Protein AF-A0A920BR22-F1 (afdb_monomer_lite)

Foldseek 3Di:
DADPPDDQVVVLVVQVVDFPDWDWRFDDDQAADPVLCVFPLSVPPVQADSPLTCVQVVVQVQLLLCQQQVHQKDKQAYPQWAPDDPVQVVVQVVCCVQAQKEAAAAPAQGPDALLQVLLVVLVHDDDHDGASNIMMGGSVPQLFGQRNAARSRLLSCLLRVLVVRYYYTHHIHGHDDLNLPDLLRLLNRQSVVLLRVLSVVVSVPDHVVPPDDLVSSVVSLVVVLVSLVSSLVSLVVCVVPDVSSVSSNSSSVSNNVSSVPDHSVNSVVSVVSSVVSSVVSSVVSVVHHHDNRSVVSCVVVVTDIDIGDRHHDDDDPPPPPPDPDDDDPDPDDDDDDDDD

Secondary structure (DSSP, 8-state):
---TT--HHHHHHHHHTSTT--EEEE---SSPPGGGTTSSGGG--SS--GGGTTHHHHHHHHHHHHHHTT-SEEEEE-TTEE---HHHHHHHHHHTTT-SEEE--EEES----HHHHHHHHTT--------TTEEEEETTT------SSTTHHHHHHHHHHHTT-EEE-S-EEEPP--TTS-SHHHHHHHHHHHHHHHHHHHHTTS-SSSPPPHHHHHHHHHHHHHHHHHHHHHHHHHHTT-HHHHHHHHHHHHHHHHHTT--HHHHHHHHHHHHHHHHHHHHHHHT----SSHHHHHHHTT--EEEEPPPPPPPPPP--S-----PPPPS---------

Radius of gyration: 24.55 Å; chains: 1; bounding box: 67×70×57 Å

pLDDT: mean 88.23, std 14.24, range [29.12, 98.69]

Sequence (340 aa):
MCSHDAVADLVADKVRSVAGVSAVVVELPVETDPRFTFLETSQRGKERPSTHGNLSSKRNLGLLLGQLAGWRTVIFLDDDICGLETNAVQSAAKALSHHAAVGMPAVDFPDNSVVCHANRRASRRQDVFVSGSALAVDLAEAETFFPEIYNEDWLFLAPLLDRKAVSAFGSVSQLGYAPFEDISRAGDQEFGEVVAEGLVGYLHSAELNPLPKIDYWKAFLESRSRFISHAMLGCEAKAGSDEEAGAAVSALKSAQEALARIEADVVEDYVAAWSRDLVAWRSYMRTHSPVNDLTDAMKYLGLRGEFIPARRHPRPPERSGKDHDRRPPNPAQTQRLCPE

Organism: NCBI:txid571911

Structure (mmCIF, N/CA/C/O backbone):
data_AF-A0A920BR22-F1
#
_entry.id   AF-A0A920BR22-F1
#
loop_
_atom_site.group_PDB
_atom_site.id
_atom_site.type_symbol
_atom_site.label_atom_id
_atom_site.label_alt_id
_atom_site.label_comp_id
_atom_site.label_asym_id
_atom_site.label_entity_id
_atom_site.label_seq_id
_atom_site.pdbx_PDB_ins_code
_atom_site.Cartn_x
_atom_site.Cartn_y
_atom_site.Cartn_z
_atom_site.occupancy
_atom_site.B_iso_or_equiv
_atom_site.auth_seq_id
_atom_site.auth_comp_id
_atom_site.auth_asym_id
_atom_site.auth_atom_id
_atom_site.pdbx_PDB_model_num
ATOM 1 N N . MET A 1 1 ? -3.907 11.459 5.651 1.00 57.25 1 MET A N 1
ATOM 2 C CA . MET A 1 1 ? -2.537 11.312 6.207 1.00 57.25 1 MET A CA 1
ATOM 3 C C . MET A 1 1 ? -1.620 12.202 5.388 1.00 57.25 1 MET A C 1
ATOM 5 O O . MET A 1 1 ? -2.047 12.560 4.307 1.00 57.25 1 MET A O 1
ATOM 9 N N . CYS A 1 2 ? -0.449 12.619 5.875 1.00 61.75 2 CYS A N 1
ATOM 10 C CA . CYS A 1 2 ? 0.384 13.562 5.118 1.00 61.75 2 CYS A CA 1
ATOM 11 C C . CYS A 1 2 ? 1.795 13.011 4.854 1.00 61.75 2 CYS A C 1
ATOM 13 O O . CYS A 1 2 ? 2.342 12.258 5.679 1.00 61.75 2 CYS A O 1
ATOM 15 N N . SER A 1 3 ? 2.329 13.365 3.686 1.00 63.78 3 SER A N 1
ATOM 16 C CA . SER A 1 3 ? 3.657 13.052 3.149 1.00 63.78 3 SER A CA 1
ATOM 17 C C . SER A 1 3 ? 4.800 13.600 4.017 1.00 63.78 3 SER A C 1
ATOM 19 O O . SER A 1 3 ? 4.578 14.251 5.037 1.00 63.78 3 SER A O 1
ATOM 21 N N . HIS A 1 4 ? 6.043 13.255 3.672 1.00 62.25 4 HIS A N 1
ATOM 22 C CA . HIS A 1 4 ? 7.229 13.503 4.504 1.00 62.25 4 HIS A CA 1
ATOM 23 C C . HIS A 1 4 ? 7.488 14.978 4.825 1.00 62.25 4 HIS A C 1
ATOM 25 O O . HIS A 1 4 ? 7.974 15.271 5.914 1.00 62.25 4 HIS A O 1
ATOM 31 N N . ASP A 1 5 ? 7.089 15.892 3.943 1.00 69.38 5 ASP A N 1
ATOM 32 C CA . ASP A 1 5 ? 7.296 17.333 4.130 1.00 69.38 5 ASP A CA 1
ATOM 33 C C . ASP A 1 5 ? 6.170 18.011 4.923 1.00 69.38 5 ASP A C 1
ATOM 35 O O . ASP A 1 5 ? 6.179 19.225 5.146 1.00 69.38 5 ASP A O 1
ATOM 39 N N . ALA A 1 6 ? 5.167 17.246 5.354 1.00 79.50 6 ALA A N 1
ATOM 40 C CA . ALA A 1 6 ? 4.049 17.796 6.089 1.00 79.50 6 ALA A CA 1
ATOM 41 C C . ALA A 1 6 ? 4.434 18.126 7.533 1.00 79.50 6 ALA A C 1
ATOM 43 O O . ALA A 1 6 ? 4.797 17.261 8.329 1.00 79.50 6 ALA A O 1
ATOM 44 N N . VAL A 1 7 ? 4.268 19.398 7.888 1.00 84.62 7 VAL A N 1
ATOM 45 C CA . VAL A 1 7 ? 4.470 19.900 9.248 1.00 84.62 7 VAL A CA 1
ATOM 46 C C . VAL A 1 7 ? 3.129 19.934 9.976 1.00 84.62 7 VAL A C 1
ATOM 48 O O . VAL A 1 7 ? 2.154 20.478 9.450 1.00 84.62 7 VAL A O 1
ATOM 51 N N . ALA A 1 8 ? 3.078 19.386 11.194 1.00 87.06 8 ALA A N 1
ATOM 52 C CA . ALA A 1 8 ? 1.852 19.277 11.988 1.00 87.06 8 ALA A CA 1
ATOM 53 C C . ALA A 1 8 ? 1.120 20.623 12.140 1.00 87.06 8 ALA A C 1
ATOM 55 O O . ALA A 1 8 ? -0.088 20.691 11.910 1.00 87.06 8 ALA A O 1
ATOM 56 N N . ASP A 1 9 ? 1.851 21.705 12.415 1.00 87.75 9 ASP A N 1
ATOM 57 C CA . ASP A 1 9 ? 1.284 23.053 12.548 1.00 87.75 9 ASP A CA 1
ATOM 58 C C . ASP A 1 9 ? 0.599 23.543 11.261 1.00 87.75 9 ASP A C 1
ATOM 60 O O . ASP A 1 9 ? -0.505 24.089 11.308 1.00 87.75 9 ASP A O 1
ATOM 64 N N . LEU A 1 10 ? 1.202 23.288 10.093 1.00 89.75 10 LEU A N 1
ATOM 65 C CA . LEU A 1 10 ? 0.628 23.676 8.798 1.00 89.75 10 LEU A CA 1
ATOM 66 C C . LEU A 1 10 ? -0.640 22.875 8.483 1.00 89.75 10 LEU A C 1
ATOM 68 O O . LEU A 1 10 ? -1.622 23.426 7.977 1.00 89.75 10 LEU A O 1
ATOM 72 N N . VAL A 1 11 ? -0.644 21.581 8.815 1.00 89.75 11 VAL A N 1
ATOM 73 C CA . VAL A 1 11 ? -1.836 20.730 8.699 1.00 89.75 11 VAL A CA 1
ATOM 74 C C . VAL A 1 11 ? -2.935 21.241 9.629 1.00 89.75 11 VAL A C 1
ATOM 76 O O . VAL A 1 11 ? -4.089 21.367 9.213 1.00 89.75 11 VAL A O 1
ATOM 79 N N . ALA A 1 12 ? -2.586 21.596 10.866 1.00 90.81 12 ALA A N 1
ATOM 80 C CA . ALA A 1 12 ? -3.528 22.122 11.839 1.00 90.81 12 ALA A CA 1
ATOM 81 C C . ALA A 1 12 ? -4.167 23.437 11.367 1.00 90.81 12 ALA A C 1
ATOM 83 O O . ALA A 1 12 ? -5.393 23.586 11.401 1.00 90.81 12 ALA A O 1
ATOM 84 N N . ASP A 1 13 ? -3.370 24.366 10.841 1.00 91.06 13 ASP A N 1
ATOM 85 C CA . ASP A 1 13 ? -3.865 25.620 10.272 1.00 91.06 13 ASP A CA 1
ATOM 86 C C . ASP A 1 13 ? -4.777 25.395 9.067 1.00 91.06 13 ASP A C 1
ATOM 88 O O . ASP A 1 13 ? -5.834 26.031 8.951 1.00 91.06 13 ASP A O 1
ATOM 92 N N . LYS A 1 14 ? -4.435 24.428 8.209 1.00 90.44 14 LYS A N 1
ATOM 93 C CA . LYS A 1 14 ? -5.296 24.045 7.092 1.00 90.44 14 LYS A CA 1
ATOM 94 C C . LYS A 1 14 ? -6.640 23.516 7.583 1.00 90.44 14 LYS A C 1
ATOM 96 O O . LYS A 1 14 ? -7.666 23.989 7.095 1.00 90.44 14 LYS A O 1
ATOM 101 N N . VAL A 1 15 ? -6.668 22.618 8.569 1.00 90.94 15 VAL A N 1
ATOM 102 C CA . VAL A 1 15 ? -7.922 22.111 9.158 1.00 90.94 15 VAL A CA 1
ATOM 103 C C . VAL A 1 15 ? -8.749 23.255 9.745 1.00 90.94 15 VAL A C 1
ATOM 105 O O . VAL A 1 15 ? -9.940 23.356 9.460 1.00 90.94 15 VAL A O 1
ATOM 108 N N . ARG A 1 16 ? -8.131 24.171 10.504 1.00 90.69 16 ARG A N 1
ATOM 109 C CA . ARG A 1 16 ? -8.826 25.329 11.102 1.00 90.69 16 ARG A CA 1
ATOM 110 C C . ARG A 1 16 ? -9.474 26.247 10.060 1.00 90.69 16 ARG A C 1
ATOM 112 O O . ARG A 1 16 ? -10.424 26.961 10.396 1.00 90.69 16 ARG A O 1
ATOM 119 N N . SER A 1 17 ? -8.970 26.247 8.824 1.00 90.88 17 SER A N 1
ATOM 120 C CA . SER A 1 17 ? -9.537 27.013 7.707 1.00 90.88 17 SER A CA 1
ATOM 121 C C . SER A 1 17 ? -10.805 26.388 7.107 1.00 90.88 17 SER A C 1
ATOM 123 O O . SER A 1 17 ? -11.546 27.079 6.407 1.00 90.88 17 SER A O 1
ATOM 125 N N . VAL A 1 18 ? -11.100 25.118 7.409 1.00 89.31 18 VAL A N 1
ATOM 126 C CA . VAL A 1 18 ? -12.247 24.382 6.863 1.00 89.31 18 VAL A CA 1
ATOM 127 C C . VAL A 1 18 ? -13.359 24.282 7.910 1.00 89.31 18 VAL A C 1
ATOM 129 O O . VAL A 1 18 ? -13.226 23.641 8.951 1.00 89.31 18 VAL A O 1
ATOM 132 N N . ALA A 1 19 ? -14.491 24.936 7.645 1.00 89.56 19 ALA A N 1
ATOM 133 C CA . ALA A 1 19 ? -15.652 24.877 8.532 1.00 89.56 19 ALA A CA 1
ATOM 134 C C . ALA A 1 19 ? -16.262 23.464 8.567 1.00 89.56 19 ALA A C 1
ATOM 136 O O . ALA A 1 19 ? -16.303 22.775 7.552 1.00 89.56 19 ALA A O 1
ATOM 137 N N . GLY A 1 20 ? -16.766 23.050 9.732 1.00 88.62 20 GLY A N 1
ATOM 138 C CA . GLY A 1 20 ? -17.424 21.750 9.899 1.00 88.62 20 GLY A CA 1
ATOM 139 C C . GLY A 1 20 ? -16.492 20.538 10.019 1.00 88.62 20 GLY A C 1
ATOM 140 O O . GLY A 1 20 ? -16.991 19.442 10.250 1.00 88.62 20 GLY A O 1
ATOM 141 N N . VAL A 1 21 ? -15.169 20.714 9.927 1.00 88.69 21 VAL A N 1
ATOM 142 C CA . VAL A 1 21 ? -14.191 19.624 10.079 1.00 88.69 21 VAL A CA 1
ATOM 143 C C . VAL A 1 21 ? -13.567 19.662 11.467 1.00 88.69 21 VAL A C 1
ATOM 145 O O . VAL A 1 21 ? -12.984 20.668 11.864 1.00 88.69 21 VAL A O 1
ATOM 148 N N . SER A 1 22 ? -13.670 18.554 12.198 1.00 89.94 22 SER A N 1
ATOM 149 C CA . SER A 1 22 ? -12.814 18.271 13.351 1.00 89.94 22 SER A CA 1
ATOM 150 C C . SER A 1 22 ? -11.680 17.351 12.925 1.00 89.94 22 SER A C 1
ATOM 152 O O . SER A 1 22 ? -11.914 16.430 12.143 1.00 89.94 22 SER A O 1
ATOM 154 N N . ALA A 1 23 ? -10.487 17.547 13.471 1.00 90.56 23 ALA A N 1
ATOM 155 C CA . ALA A 1 23 ? -9.364 16.664 13.197 1.00 90.56 23 ALA A CA 1
ATOM 156 C C . ALA A 1 23 ? -8.534 16.402 14.445 1.00 90.56 23 ALA A C 1
ATOM 158 O O . ALA A 1 23 ? -8.570 17.151 15.418 1.00 90.56 23 ALA A O 1
ATOM 159 N N . VAL A 1 24 ? -7.741 15.346 14.357 1.00 90.38 24 VAL A N 1
ATOM 160 C CA . VAL A 1 24 ? -6.577 15.144 15.202 1.00 90.38 24 VAL A CA 1
ATOM 161 C C . VAL A 1 24 ? -5.353 15.204 14.308 1.00 90.38 24 VAL A C 1
ATOM 163 O O . VAL A 1 24 ? -5.321 14.561 13.259 1.00 90.38 24 VAL A O 1
ATOM 166 N N . VAL A 1 25 ? -4.350 15.956 14.742 1.00 91.44 25 VAL A N 1
ATOM 167 C CA . VAL A 1 25 ? -3.039 16.005 14.097 1.00 91.44 25 VAL A CA 1
ATOM 168 C C . VAL A 1 25 ? -2.038 15.356 15.042 1.00 91.44 25 VAL A C 1
ATOM 170 O O . VAL A 1 25 ? -1.891 15.801 16.177 1.00 91.44 25 VAL A O 1
ATOM 173 N N . VAL A 1 26 ? -1.393 14.279 14.591 1.00 88.69 26 VAL A N 1
ATOM 174 C CA . VAL A 1 26 ? -0.428 13.497 15.378 1.00 88.69 26 VAL A CA 1
ATOM 175 C C . VAL A 1 26 ? 0.930 13.554 14.703 1.00 88.69 26 VAL A C 1
ATOM 177 O O . VAL A 1 26 ? 1.029 13.316 13.500 1.00 88.69 26 VAL A O 1
ATOM 180 N N . GLU A 1 27 ? 1.970 13.802 15.490 1.00 86.56 27 GLU A N 1
ATOM 181 C CA . GLU A 1 27 ? 3.349 13.617 15.049 1.00 86.56 27 GLU A CA 1
ATOM 182 C C . GLU A 1 27 ? 3.778 12.169 15.283 1.00 86.56 27 GLU A C 1
ATOM 184 O O . GLU A 1 27 ? 3.607 11.625 16.378 1.00 86.56 27 GLU A O 1
ATOM 189 N N . LEU A 1 28 ? 4.342 11.541 14.253 1.00 83.50 28 LEU A N 1
ATOM 190 C CA . LEU A 1 28 ? 4.830 10.166 14.314 1.00 83.50 28 LEU A CA 1
ATOM 191 C C . LEU A 1 28 ? 6.320 10.104 13.985 1.00 83.50 28 LEU A C 1
ATOM 193 O O . LEU A 1 28 ? 6.792 10.905 13.173 1.00 83.50 28 LEU A O 1
ATOM 197 N N . PRO A 1 29 ? 7.059 9.151 14.584 1.00 77.75 29 PRO A N 1
ATOM 198 C CA . PRO A 1 29 ? 8.454 8.925 14.233 1.00 77.75 29 PRO A CA 1
ATOM 199 C C . PRO A 1 29 ? 8.582 8.541 12.756 1.00 77.75 29 PRO A C 1
ATOM 201 O O . PRO A 1 29 ? 7.676 7.937 12.183 1.00 77.75 29 PRO A O 1
ATOM 204 N N . VAL A 1 30 ? 9.710 8.900 12.139 1.00 73.44 30 VAL A N 1
ATOM 205 C CA . VAL A 1 30 ? 10.032 8.529 10.747 1.00 73.44 30 VAL A CA 1
ATOM 206 C C . VAL A 1 30 ? 10.282 7.023 10.620 1.00 73.44 30 VAL A C 1
ATOM 208 O O . VAL A 1 30 ? 9.981 6.433 9.589 1.00 73.44 30 VAL A O 1
ATOM 211 N N . GLU A 1 31 ? 10.806 6.408 11.679 1.00 77.12 31 GLU A N 1
ATOM 212 C CA . GLU A 1 31 ? 11.035 4.967 11.771 1.00 77.12 31 GLU A CA 1
ATOM 213 C C . GLU A 1 31 ? 9.756 4.198 12.132 1.00 77.12 31 GLU A C 1
ATOM 215 O O . GLU A 1 31 ? 8.721 4.788 12.460 1.00 77.12 31 GLU A O 1
ATOM 220 N N . THR A 1 32 ? 9.856 2.866 12.107 1.00 75.19 32 THR A N 1
ATOM 221 C CA . THR A 1 32 ? 8.821 1.947 12.588 1.00 75.19 32 THR A CA 1
ATOM 222 C C . THR A 1 32 ? 8.308 2.373 13.947 1.00 75.19 32 THR A C 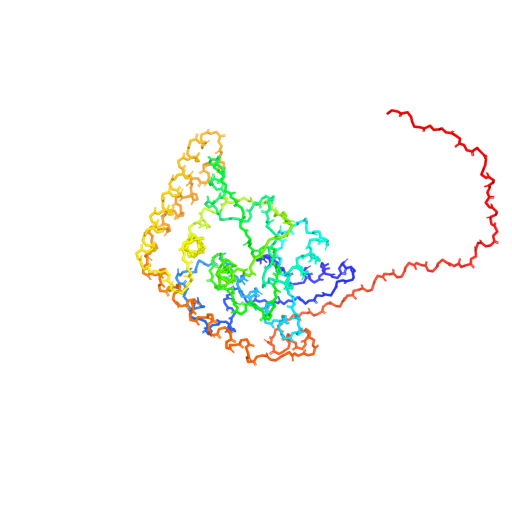1
ATOM 224 O O . THR A 1 32 ? 9.076 2.552 14.898 1.00 75.19 32 THR A O 1
ATOM 227 N N . ASP A 1 33 ? 6.990 2.489 14.061 1.00 82.69 33 ASP A N 1
ATOM 228 C CA . ASP A 1 33 ? 6.397 2.800 15.342 1.00 82.69 33 ASP A CA 1
ATOM 229 C C . ASP A 1 33 ? 6.661 1.644 16.328 1.00 82.69 33 ASP A C 1
ATOM 231 O O . ASP A 1 33 ? 6.296 0.497 16.037 1.00 82.69 33 ASP A O 1
ATOM 235 N N . PRO A 1 34 ? 7.247 1.909 17.515 1.00 84.88 34 PRO A N 1
ATOM 236 C CA . PRO A 1 34 ? 7.546 0.878 18.506 1.00 84.88 34 PRO A CA 1
ATOM 237 C C .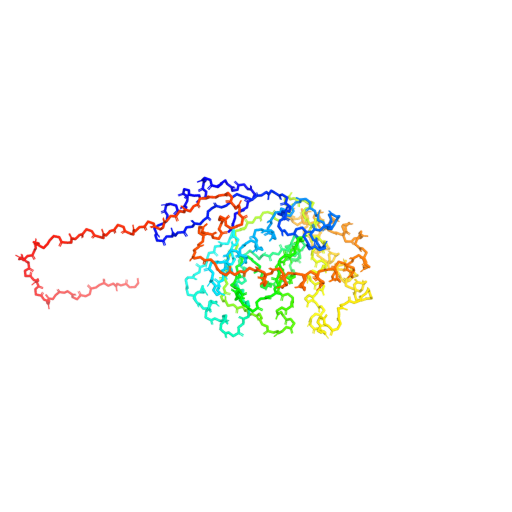 PRO A 1 34 ? 6.352 -0.019 18.845 1.00 84.88 34 PRO A C 1
ATOM 239 O O . PRO A 1 34 ? 6.534 -1.187 19.195 1.00 84.88 34 PRO A O 1
ATOM 242 N N . ARG A 1 35 ? 5.126 0.497 18.697 1.00 89.75 35 ARG A N 1
ATOM 243 C CA . ARG A 1 35 ? 3.880 -0.234 18.951 1.00 89.75 35 ARG A CA 1
ATOM 244 C C . ARG A 1 35 ? 3.661 -1.411 18.010 1.00 89.75 35 ARG A C 1
ATOM 246 O O . ARG A 1 35 ? 2.938 -2.325 18.386 1.00 89.75 35 ARG A O 1
ATOM 253 N N . PHE A 1 36 ? 4.285 -1.418 16.835 1.00 91.62 36 PHE A N 1
ATOM 254 C CA . PHE A 1 36 ? 4.127 -2.469 15.827 1.00 91.62 36 PHE A CA 1
ATOM 255 C C . PHE A 1 36 ? 5.353 -3.380 15.706 1.00 91.62 36 PHE A C 1
ATOM 257 O O . PHE A 1 36 ? 5.368 -4.280 14.870 1.00 91.62 36 PHE A O 1
ATOM 264 N N . THR A 1 37 ? 6.357 -3.216 16.573 1.00 90.62 37 THR A N 1
ATOM 265 C CA . THR A 1 37 ? 7.588 -4.032 16.570 1.00 90.62 37 THR A CA 1
ATOM 266 C C . THR A 1 37 ? 7.374 -5.491 16.975 1.00 90.62 37 THR A C 1
ATOM 268 O O . THR A 1 37 ? 8.273 -6.307 16.800 1.00 90.62 37 THR A O 1
ATOM 271 N N . PHE A 1 38 ? 6.193 -5.847 17.490 1.00 93.62 38 PHE A N 1
ATOM 272 C CA . PHE A 1 38 ? 5.837 -7.235 17.799 1.00 93.62 38 PHE A CA 1
ATOM 273 C C . PHE A 1 38 ? 5.565 -8.091 16.552 1.00 93.62 38 PHE A C 1
ATOM 275 O O . PHE A 1 38 ? 5.495 -9.311 16.674 1.00 93.62 38 PHE A O 1
ATOM 282 N N . LEU A 1 39 ? 5.389 -7.470 15.382 1.00 94.62 39 LEU A N 1
ATOM 283 C CA . LEU A 1 39 ? 5.212 -8.166 14.110 1.00 94.62 39 LEU A CA 1
ATOM 284 C C . LEU A 1 39 ? 6.589 -8.611 13.588 1.00 94.62 39 LEU A C 1
ATOM 286 O O . LEU A 1 39 ? 7.545 -7.836 13.591 1.00 94.62 39 LEU A O 1
ATOM 290 N N . GLU A 1 40 ? 6.715 -9.846 13.120 1.00 94.62 40 GLU A N 1
ATOM 291 C CA . GLU A 1 40 ? 7.964 -10.384 12.577 1.00 94.62 40 GLU A CA 1
ATOM 292 C C . GLU A 1 40 ? 8.406 -9.623 11.320 1.00 94.62 40 GLU A C 1
ATOM 294 O O . GLU A 1 40 ? 9.581 -9.285 11.166 1.00 94.62 40 GLU A O 1
ATOM 299 N N . THR A 1 41 ? 7.461 -9.292 10.436 1.00 92.56 41 THR A N 1
ATOM 300 C CA . THR A 1 41 ? 7.709 -8.434 9.268 1.00 92.56 41 THR A CA 1
ATOM 301 C C . THR A 1 41 ? 8.118 -7.020 9.673 1.00 92.56 41 THR A C 1
ATOM 303 O O . THR A 1 41 ? 8.828 -6.367 8.904 1.00 92.56 41 THR A O 1
ATOM 306 N N . SER A 1 42 ? 7.773 -6.579 10.898 1.00 87.06 42 SER A N 1
ATOM 307 C CA . SER A 1 42 ? 8.222 -5.302 11.466 1.00 87.06 42 SER A CA 1
ATOM 308 C C . SER A 1 42 ? 9.733 -5.249 11.769 1.00 87.06 42 SER A C 1
ATOM 310 O O . SER A 1 42 ? 10.304 -4.181 11.968 1.00 87.06 42 SER A O 1
ATOM 312 N N . GLN A 1 43 ? 10.397 -6.406 11.824 1.00 84.38 43 GLN A N 1
ATOM 313 C CA . GLN A 1 43 ? 11.805 -6.534 12.224 1.00 84.38 43 GLN A CA 1
ATOM 314 C C . GLN A 1 43 ? 12.736 -6.866 11.046 1.00 84.38 43 GLN A C 1
ATOM 316 O O . GLN A 1 43 ? 13.959 -6.918 11.195 1.00 84.38 43 GLN A O 1
ATOM 321 N N . ARG A 1 44 ? 12.170 -7.083 9.856 1.00 83.12 44 ARG A N 1
ATOM 322 C CA . ARG A 1 44 ? 12.887 -7.445 8.629 1.00 83.12 44 ARG A CA 1
ATOM 323 C C . ARG A 1 44 ? 13.391 -6.192 7.911 1.00 83.12 44 ARG A C 1
ATOM 325 O O . ARG A 1 44 ? 12.718 -5.632 7.056 1.00 83.12 44 ARG A O 1
ATOM 332 N N . GLY A 1 45 ? 14.556 -5.701 8.339 1.00 64.12 45 GLY A N 1
ATOM 333 C CA . GLY A 1 45 ? 15.129 -4.431 7.874 1.00 64.12 45 GLY A CA 1
ATOM 334 C C . GLY A 1 45 ? 15.833 -4.462 6.511 1.00 64.12 45 GLY A C 1
ATOM 335 O O . GLY A 1 45 ? 16.077 -3.399 5.956 1.00 64.12 45 GLY A O 1
ATOM 336 N N . LYS A 1 46 ? 16.183 -5.636 5.960 1.00 60.38 46 LYS A N 1
ATOM 337 C CA . LYS A 1 46 ? 16.876 -5.730 4.654 1.00 60.38 46 LYS A CA 1
ATOM 338 C C . LYS A 1 46 ? 15.911 -5.622 3.478 1.00 60.38 46 LYS A C 1
ATOM 340 O O . LYS A 1 46 ? 16.288 -5.183 2.400 1.00 60.38 46 LYS A O 1
ATOM 345 N N . GLU A 1 47 ? 14.677 -6.025 3.719 1.00 66.31 47 GLU A N 1
ATOM 346 C CA . GLU A 1 47 ? 13.546 -6.019 2.803 1.00 66.31 47 GLU A CA 1
ATOM 347 C C . GLU A 1 47 ? 12.831 -4.656 2.781 1.00 66.31 47 GLU A C 1
ATOM 349 O O . GLU A 1 47 ? 11.846 -4.475 2.069 1.00 66.31 47 GLU A O 1
ATOM 354 N N . ARG A 1 48 ? 13.343 -3.693 3.562 1.00 65.31 48 ARG A N 1
ATOM 355 C CA . ARG A 1 48 ? 12.851 -2.321 3.666 1.00 65.31 48 ARG A CA 1
ATOM 356 C C . ARG A 1 48 ? 13.867 -1.349 3.105 1.00 65.31 48 ARG A C 1
ATOM 358 O O . ARG A 1 48 ? 14.859 -1.034 3.767 1.00 65.31 48 ARG A O 1
ATOM 365 N N . PRO A 1 49 ? 13.604 -0.790 1.931 1.00 62.00 49 PRO A N 1
ATOM 366 C CA . PRO A 1 49 ? 14.307 0.405 1.533 1.00 62.00 49 PRO A CA 1
ATOM 367 C C . PRO A 1 49 ? 13.935 1.542 2.485 1.00 62.00 49 PRO A C 1
ATOM 369 O O . PRO A 1 49 ? 12.762 1.747 2.808 1.00 62.00 49 PRO A O 1
ATOM 372 N N . SER A 1 50 ? 14.933 2.317 2.905 1.00 56.56 50 SER A N 1
ATOM 373 C CA . SER A 1 50 ? 14.766 3.480 3.787 1.00 56.56 50 SER A CA 1
ATOM 374 C C . SER A 1 50 ? 13.843 4.565 3.216 1.00 56.56 50 SER A C 1
ATOM 376 O O . SER A 1 50 ? 13.409 5.450 3.945 1.00 56.56 50 SER A O 1
ATOM 378 N N . THR A 1 51 ? 13.550 4.508 1.917 1.00 57.16 51 THR A N 1
ATOM 379 C CA . THR A 1 51 ? 12.773 5.484 1.142 1.00 57.16 51 THR A CA 1
ATOM 380 C C . THR A 1 51 ? 11.255 5.334 1.281 1.00 57.16 51 THR A C 1
ATOM 382 O O . THR A 1 51 ? 10.526 6.250 0.919 1.00 57.16 51 THR A O 1
ATOM 385 N N . HIS A 1 52 ? 10.760 4.222 1.836 1.00 66.69 52 HIS A N 1
ATOM 386 C CA . HIS A 1 52 ? 9.317 3.937 1.932 1.00 66.69 52 HIS A CA 1
ATOM 387 C C . HIS A 1 52 ? 8.615 4.608 3.123 1.00 66.69 52 HIS A C 1
ATOM 389 O O . HIS A 1 52 ? 7.384 4.608 3.215 1.00 66.69 52 HIS A O 1
ATOM 395 N N . GLY A 1 53 ? 9.390 5.219 4.021 1.00 75.31 53 GLY A N 1
ATOM 396 C CA . GLY A 1 53 ? 8.874 5.995 5.140 1.00 75.31 53 GLY A CA 1
ATOM 397 C C . GLY A 1 53 ? 7.994 5.198 6.108 1.00 75.31 53 GLY A C 1
ATOM 398 O O . GLY A 1 53 ? 8.107 3.985 6.249 1.00 75.31 53 GLY A O 1
ATOM 399 N N . ASN A 1 54 ? 7.097 5.904 6.796 1.00 83.81 54 ASN A N 1
ATOM 400 C CA . ASN A 1 54 ? 6.246 5.374 7.867 1.00 83.81 54 ASN A CA 1
ATOM 401 C C . ASN A 1 54 ? 4.770 5.199 7.455 1.00 83.81 54 ASN A C 1
ATOM 403 O O . ASN A 1 54 ? 3.875 5.299 8.301 1.00 83.81 54 ASN A O 1
ATOM 407 N N . LEU A 1 55 ? 4.488 4.980 6.162 1.00 88.44 55 LEU A N 1
ATOM 408 C CA . LEU A 1 55 ? 3.115 4.916 5.639 1.00 88.44 55 LEU A CA 1
ATOM 409 C C . LEU A 1 55 ? 2.302 3.779 6.278 1.00 88.44 55 LEU A C 1
ATOM 411 O O . LEU A 1 55 ? 1.225 4.027 6.824 1.00 88.44 55 LEU A O 1
ATOM 415 N N . SER A 1 56 ? 2.865 2.570 6.316 1.00 91.06 56 SER A N 1
ATOM 416 C CA . SER A 1 56 ? 2.292 1.408 7.010 1.00 91.06 56 SER A CA 1
ATOM 417 C C . SER A 1 56 ? 1.946 1.722 8.474 1.00 91.06 56 SER A C 1
ATOM 419 O O . SER A 1 56 ? 0.801 1.545 8.901 1.00 91.06 56 SER A O 1
ATOM 421 N N . SER A 1 57 ? 2.901 2.277 9.229 1.00 91.19 57 SER A N 1
ATOM 422 C CA . SER A 1 57 ? 2.708 2.673 10.629 1.00 91.19 57 SER A CA 1
ATOM 423 C C . SER A 1 57 ? 1.569 3.697 10.788 1.00 91.19 57 SER A C 1
ATOM 425 O O . SER A 1 57 ? 0.733 3.562 11.685 1.00 91.19 57 SER A O 1
ATOM 427 N N . LYS A 1 58 ? 1.460 4.683 9.885 1.00 91.69 58 LYS A N 1
ATOM 428 C CA . LYS A 1 58 ? 0.347 5.650 9.863 1.00 91.69 58 LYS A CA 1
ATOM 429 C C . LYS A 1 58 ? -1.008 4.973 9.605 1.00 91.69 58 LYS A C 1
ATOM 431 O O . LYS A 1 58 ? -1.973 5.280 10.309 1.00 91.69 58 LYS A O 1
ATOM 436 N N . ARG A 1 59 ? -1.099 4.050 8.638 1.00 94.12 59 ARG A N 1
ATOM 437 C CA . ARG A 1 59 ? -2.355 3.346 8.310 1.00 94.12 59 ARG A CA 1
ATOM 438 C C . ARG A 1 59 ? -2.790 2.411 9.446 1.00 94.12 59 ARG A C 1
ATOM 440 O O . ARG A 1 59 ? -3.940 2.470 9.882 1.00 94.12 59 ARG A O 1
ATOM 447 N N . ASN A 1 60 ? -1.861 1.639 10.015 1.00 95.62 60 ASN A N 1
ATOM 448 C CA . ASN A 1 60 ? -2.122 0.784 11.182 1.00 95.62 60 ASN A CA 1
ATOM 449 C C . ASN A 1 60 ? -2.557 1.590 12.410 1.00 95.62 60 ASN A C 1
ATOM 451 O O . ASN A 1 60 ? -3.455 1.172 13.144 1.00 95.62 60 ASN A O 1
ATOM 455 N N . LEU A 1 61 ? -1.978 2.777 12.615 1.00 94.19 61 LEU A N 1
ATOM 456 C CA . LEU A 1 61 ? -2.446 3.688 13.650 1.00 94.19 61 LEU A CA 1
ATOM 457 C C . LEU A 1 61 ? -3.881 4.161 13.396 1.00 94.19 61 LEU A C 1
ATOM 459 O O . LEU A 1 61 ? -4.662 4.249 14.340 1.00 94.19 61 LEU A O 1
ATOM 463 N N . GLY A 1 62 ? -4.237 4.442 12.143 1.00 94.25 62 GLY A N 1
ATOM 464 C CA . GLY A 1 62 ? -5.609 4.772 11.759 1.00 94.25 62 GLY A CA 1
ATOM 465 C C . GLY A 1 62 ? -6.602 3.658 12.104 1.00 94.25 62 GLY A C 1
ATOM 466 O O . GLY A 1 62 ? -7.658 3.948 12.666 1.00 94.25 62 GLY A O 1
ATOM 467 N N . LEU A 1 63 ? -6.241 2.391 11.854 1.00 96.12 63 LEU A N 1
ATOM 468 C CA . LEU A 1 63 ? -7.053 1.233 12.258 1.00 96.12 63 LEU A CA 1
ATOM 469 C C . LEU A 1 63 ? -7.251 1.193 13.781 1.00 96.12 63 LEU A C 1
ATOM 471 O O . LEU A 1 63 ? -8.380 1.078 14.259 1.00 96.12 63 LEU A O 1
ATOM 475 N N . LEU A 1 64 ? -6.163 1.331 14.544 1.00 95.31 64 LEU A N 1
ATOM 476 C CA . LEU A 1 64 ? -6.188 1.264 16.006 1.00 95.31 64 LEU A CA 1
ATOM 477 C C . LEU A 1 64 ? -6.968 2.429 16.632 1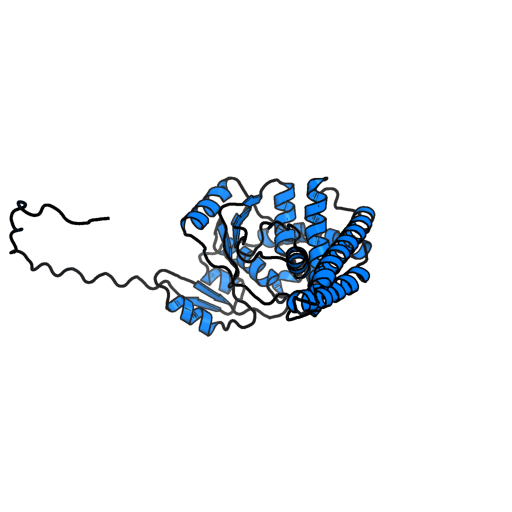.00 95.31 64 LEU A C 1
ATOM 479 O O . LEU A 1 64 ? -7.780 2.216 17.531 1.00 95.31 64 LEU A O 1
ATOM 483 N N . LEU A 1 65 ? -6.762 3.656 16.143 1.00 94.50 65 LEU A N 1
ATOM 484 C CA . LEU A 1 65 ? -7.514 4.833 16.585 1.00 94.50 65 LEU A CA 1
ATOM 485 C C . LEU A 1 65 ? -9.002 4.689 16.282 1.00 94.50 65 LEU A C 1
ATOM 487 O O . LEU A 1 65 ? -9.818 4.997 17.145 1.00 94.50 65 LEU A O 1
ATOM 491 N N . GLY A 1 66 ? -9.357 4.200 15.092 1.00 94.56 66 GLY A N 1
ATOM 492 C CA . GLY A 1 66 ? -10.749 3.963 14.733 1.00 94.56 66 GLY A CA 1
ATOM 493 C C . GLY A 1 66 ? -11.409 2.917 15.634 1.00 94.56 66 GLY A C 1
ATOM 494 O O . GLY A 1 66 ? -12.511 3.153 16.128 1.00 94.56 66 GLY A O 1
ATOM 495 N N . GLN A 1 67 ? -10.718 1.809 15.932 1.00 95.00 67 GLN A N 1
ATOM 496 C CA . GLN A 1 67 ? -11.231 0.794 16.857 1.00 95.00 67 GLN A CA 1
ATOM 497 C C . GLN A 1 67 ? -11.414 1.358 18.272 1.00 95.00 67 GLN A C 1
ATOM 499 O O . GLN A 1 67 ? -12.465 1.163 18.884 1.00 95.00 67 GLN A O 1
ATOM 504 N N . LEU A 1 68 ? -10.413 2.075 18.793 1.00 95.44 68 LEU A N 1
ATOM 505 C CA . LEU A 1 68 ? -10.492 2.696 20.116 1.00 95.44 68 LEU A CA 1
ATOM 506 C C . LEU A 1 68 ? -11.601 3.748 20.177 1.00 95.44 68 LEU A C 1
ATOM 508 O O . LEU A 1 68 ? -12.320 3.803 21.162 1.00 95.44 68 LEU A O 1
ATOM 512 N N . ALA A 1 69 ? -11.807 4.536 19.125 1.00 93.19 69 ALA A N 1
ATOM 513 C CA . ALA A 1 69 ? -12.896 5.508 19.061 1.00 93.19 69 ALA A CA 1
ATOM 514 C C . ALA A 1 69 ? -14.286 4.868 18.843 1.00 93.19 69 ALA A C 1
ATOM 516 O O . ALA A 1 69 ? -15.281 5.585 18.722 1.00 93.19 69 ALA A O 1
ATOM 517 N N . GLY A 1 70 ? -14.371 3.534 18.761 1.00 93.44 70 GLY A N 1
ATOM 518 C CA . GLY A 1 70 ? -15.620 2.805 18.539 1.00 93.44 70 GLY A CA 1
ATOM 519 C C . GLY A 1 70 ? -16.209 3.012 17.141 1.00 93.44 70 GLY A C 1
ATOM 520 O O . GLY A 1 70 ? -17.415 2.852 16.948 1.00 93.44 70 GLY A O 1
ATOM 521 N N . TRP A 1 71 ? -15.391 3.404 16.163 1.00 94.06 71 TRP A N 1
ATOM 522 C CA . TRP A 1 71 ? -15.840 3.589 14.788 1.00 94.06 71 TRP A CA 1
ATOM 523 C C . TRP A 1 71 ? -16.036 2.237 14.105 1.00 94.06 71 TRP A C 1
ATOM 525 O O . TRP A 1 71 ? -15.264 1.301 14.295 1.00 94.06 71 TRP A O 1
ATOM 535 N N . ARG A 1 72 ? -17.075 2.140 13.270 1.00 93.38 72 ARG A N 1
ATOM 536 C CA . ARG A 1 72 ? -17.291 0.970 12.406 1.00 93.38 72 ARG A CA 1
ATOM 537 C C . ARG A 1 72 ? -16.496 1.070 11.107 1.00 93.38 72 ARG A C 1
ATOM 539 O O . ARG A 1 72 ? -16.046 0.062 10.579 1.00 93.38 72 ARG A O 1
ATOM 546 N N . THR A 1 73 ? -16.331 2.287 10.602 1.00 94.88 73 THR A N 1
ATOM 547 C CA . THR A 1 73 ? -15.785 2.550 9.273 1.00 94.88 73 THR A CA 1
ATOM 548 C C . THR A 1 73 ? -14.693 3.596 9.350 1.00 94.88 73 THR A C 1
ATOM 550 O O . THR A 1 73 ? -14.863 4.624 10.007 1.00 94.88 73 THR A O 1
ATOM 553 N N . VAL A 1 74 ? -13.607 3.356 8.623 1.00 95.25 74 VAL A N 1
ATOM 554 C CA . VAL A 1 74 ? -12.572 4.354 8.339 1.00 95.25 74 VAL A CA 1
ATOM 555 C C . VAL A 1 74 ? -12.376 4.479 6.839 1.00 95.25 74 VAL A C 1
ATOM 557 O O . VAL A 1 74 ? -12.626 3.534 6.094 1.00 95.25 74 VAL A O 1
ATOM 560 N N . ILE A 1 75 ? -11.934 5.654 6.402 1.00 95.38 75 ILE A N 1
ATOM 561 C CA . ILE A 1 75 ? -11.493 5.883 5.029 1.00 95.38 75 ILE A CA 1
ATOM 562 C C . ILE A 1 75 ? -10.045 6.348 5.094 1.00 95.38 75 ILE A C 1
ATOM 564 O O . ILE A 1 75 ? -9.747 7.369 5.718 1.00 95.38 75 ILE A O 1
ATOM 568 N N . PHE A 1 76 ? -9.160 5.583 4.466 1.00 95.50 76 PHE A N 1
ATOM 569 C CA . PHE A 1 76 ? -7.795 5.993 4.183 1.00 95.50 76 PHE A CA 1
ATOM 570 C C . PHE A 1 76 ? -7.782 6.825 2.907 1.00 95.50 76 PHE A C 1
ATOM 572 O O . PHE A 1 76 ? -8.457 6.487 1.933 1.00 95.50 76 PHE A O 1
ATOM 579 N N . LEU A 1 77 ? -7.053 7.936 2.964 1.00 93.81 77 LEU A N 1
ATOM 580 C CA . LEU A 1 77 ? -6.876 8.860 1.856 1.00 93.81 77 LEU A CA 1
ATOM 581 C C . LEU A 1 77 ? -5.450 9.412 1.902 1.00 93.81 77 LEU A C 1
ATOM 583 O O . LEU A 1 77 ? -5.041 9.990 2.929 1.00 93.81 77 LEU A O 1
ATOM 587 N N . ASP A 1 78 ? -4.729 9.218 0.806 1.00 91.56 78 ASP A N 1
ATOM 588 C CA . ASP A 1 78 ? -3.412 9.808 0.584 1.00 91.56 78 ASP A CA 1
ATOM 589 C C . ASP A 1 78 ? -3.558 11.308 0.261 1.00 91.56 78 ASP A C 1
ATOM 591 O O . ASP A 1 78 ? -4.614 11.775 -0.177 1.00 91.56 78 ASP A O 1
ATOM 595 N N . ASP A 1 79 ? -2.541 12.112 0.578 1.00 88.56 79 ASP A N 1
ATOM 596 C CA . ASP A 1 79 ? -2.617 13.578 0.492 1.00 88.56 79 ASP A CA 1
ATOM 597 C C . ASP A 1 79 ? -2.538 14.135 -0.932 1.00 88.56 79 ASP A C 1
ATOM 599 O O . ASP A 1 79 ? -2.882 15.299 -1.150 1.00 88.56 79 ASP A O 1
ATOM 603 N N . ASP A 1 80 ? -2.133 13.313 -1.893 1.00 90.19 80 ASP A N 1
ATOM 604 C CA . ASP A 1 80 ? -2.087 13.629 -3.317 1.00 90.19 80 ASP A CA 1
ATOM 605 C C . ASP A 1 80 ? -3.350 13.190 -4.078 1.00 90.19 80 ASP A C 1
ATOM 607 O O . ASP A 1 80 ? -3.447 13.400 -5.290 1.00 90.19 80 ASP A O 1
ATOM 611 N N . ILE A 1 81 ? -4.349 12.637 -3.383 1.00 92.19 81 ILE A N 1
ATOM 612 C CA . ILE A 1 81 ? -5.622 12.253 -3.989 1.00 92.19 81 ILE A CA 1
ATOM 613 C C . ILE A 1 81 ? -6.591 13.433 -4.054 1.00 92.19 81 ILE A C 1
ATOM 615 O O . ILE A 1 81 ? -6.850 14.152 -3.086 1.00 92.19 81 ILE A O 1
ATOM 619 N N . CYS A 1 82 ? -7.181 13.608 -5.232 1.00 91.38 82 CYS A N 1
ATOM 620 C CA . CYS A 1 82 ? -8.145 14.647 -5.552 1.00 91.38 82 CYS A CA 1
ATOM 621 C C . CYS A 1 82 ? -9.364 14.072 -6.293 1.00 91.38 82 CYS A C 1
ATOM 623 O O . CYS A 1 82 ? -9.444 12.883 -6.599 1.00 91.38 82 CYS A O 1
ATOM 625 N N . GLY A 1 83 ? -10.374 14.917 -6.522 1.00 89.12 83 GLY A N 1
ATOM 626 C CA . GLY A 1 83 ? -11.599 14.502 -7.218 1.00 89.12 83 GLY A CA 1
ATOM 627 C C . GLY A 1 83 ? -12.536 13.612 -6.392 1.00 89.12 83 GLY A C 1
ATOM 628 O O . GLY A 1 83 ? -13.467 13.038 -6.943 1.00 89.12 83 GLY A O 1
ATOM 629 N N . LEU A 1 84 ? -12.325 13.500 -5.075 1.00 90.12 84 LEU A N 1
ATOM 630 C CA . LEU A 1 84 ? -13.189 12.708 -4.201 1.00 90.12 84 LEU A CA 1
ATOM 631 C C . LEU A 1 84 ? -14.568 13.367 -4.037 1.00 90.12 84 LEU A C 1
ATOM 633 O O . LEU A 1 84 ? -14.716 14.391 -3.364 1.00 90.12 84 LEU A O 1
ATOM 637 N N . GLU A 1 85 ? -15.594 12.752 -4.618 1.00 90.06 85 GLU A N 1
ATOM 638 C CA . GLU A 1 85 ? -16.974 13.224 -4.516 1.00 90.06 85 GLU A CA 1
ATOM 639 C C . GLU A 1 85 ? -17.704 12.666 -3.275 1.00 90.06 85 GLU A C 1
ATOM 641 O O . GLU A 1 85 ? -17.512 11.526 -2.846 1.00 90.06 85 GLU A O 1
ATOM 646 N N . THR A 1 86 ? -18.615 13.455 -2.692 1.00 90.44 86 THR A N 1
ATOM 647 C CA . THR A 1 86 ? -19.374 13.053 -1.489 1.00 90.44 86 THR A CA 1
ATOM 648 C C . THR A 1 86 ? -20.261 11.823 -1.719 1.00 90.44 86 THR A C 1
ATOM 650 O O . THR A 1 86 ? -20.401 10.984 -0.829 1.00 90.44 86 THR A O 1
ATOM 653 N N . ASN A 1 87 ? -20.858 11.695 -2.905 1.00 90.94 87 ASN A N 1
ATOM 654 C CA . ASN A 1 87 ? -21.652 10.528 -3.315 1.00 90.94 87 ASN A CA 1
ATOM 655 C C . ASN A 1 87 ? -20.805 9.237 -3.350 1.00 90.94 87 ASN A C 1
ATOM 657 O O . ASN A 1 87 ? -21.303 8.182 -2.954 1.00 90.94 87 ASN A O 1
ATOM 661 N N . ALA A 1 88 ? -19.540 9.314 -3.776 1.00 90.69 88 ALA A N 1
ATOM 662 C CA . ALA A 1 88 ? -18.608 8.198 -3.840 1.00 90.69 88 ALA A CA 1
ATOM 663 C C . ALA A 1 88 ? -18.262 7.734 -2.426 1.00 90.69 88 ALA A C 1
ATOM 665 O O . ALA A 1 88 ? -18.419 6.555 -2.120 1.00 90.69 88 ALA A O 1
ATOM 666 N N . VAL A 1 89 ? -17.953 8.674 -1.526 1.00 92.06 89 VAL A N 1
ATOM 667 C CA . VAL A 1 89 ? -17.728 8.397 -0.097 1.00 92.06 89 VAL A CA 1
ATOM 668 C C . VAL A 1 89 ? -18.940 7.716 0.545 1.00 92.06 89 VAL A C 1
ATOM 670 O O . VAL A 1 89 ? -18.804 6.686 1.206 1.00 92.06 89 VAL A O 1
ATOM 673 N N . GLN A 1 90 ? -20.145 8.253 0.333 1.00 92.94 90 GLN A N 1
ATOM 674 C CA . GLN A 1 90 ? -21.380 7.677 0.877 1.00 92.94 90 GLN A CA 1
ATOM 675 C C . GLN A 1 90 ? -21.659 6.275 0.328 1.00 92.94 90 GLN A C 1
ATOM 677 O O . GLN A 1 90 ? -22.106 5.392 1.060 1.00 92.94 90 GLN A O 1
ATOM 682 N N . SER A 1 91 ? -21.396 6.064 -0.959 1.00 92.94 91 SER A N 1
ATOM 683 C CA . SER A 1 91 ? -21.616 4.778 -1.614 1.00 92.94 91 SER A CA 1
ATOM 684 C C . SER A 1 91 ? -20.595 3.735 -1.169 1.00 92.94 91 SER A C 1
ATOM 686 O O . SER A 1 91 ? -20.992 2.607 -0.885 1.00 92.94 91 SER A O 1
ATOM 688 N N . ALA A 1 92 ? -19.322 4.113 -1.017 1.00 93.81 92 ALA A N 1
ATOM 689 C CA . ALA A 1 92 ? -18.286 3.253 -0.453 1.00 93.81 92 ALA A CA 1
ATOM 690 C C . ALA A 1 92 ? -18.640 2.839 0.983 1.00 93.81 92 ALA A C 1
ATOM 692 O O . ALA A 1 92 ? -18.658 1.651 1.295 1.00 93.81 92 ALA A O 1
ATOM 693 N N . ALA A 1 93 ? -19.046 3.796 1.827 1.00 93.44 93 ALA A N 1
ATOM 694 C CA . ALA A 1 93 ? -19.500 3.513 3.188 1.00 93.44 93 ALA A CA 1
ATOM 695 C C . ALA A 1 93 ? -20.725 2.581 3.221 1.00 93.44 93 ALA A C 1
ATOM 697 O O . ALA A 1 93 ? -20.792 1.671 4.043 1.00 93.44 93 ALA A O 1
ATOM 698 N N . LYS A 1 94 ? -21.687 2.759 2.307 1.00 94.25 94 LYS A N 1
ATOM 699 C CA . LYS A 1 94 ? -22.841 1.857 2.184 1.00 94.25 94 LYS A CA 1
ATOM 700 C C . LYS A 1 94 ? -22.424 0.453 1.735 1.00 94.25 94 LYS A C 1
ATOM 702 O O . LYS A 1 94 ? -22.955 -0.529 2.253 1.00 94.25 94 LYS A O 1
ATOM 707 N N . ALA A 1 95 ? -21.499 0.346 0.786 1.00 95.50 95 ALA A N 1
ATOM 708 C CA . ALA A 1 95 ? -21.021 -0.928 0.256 1.00 95.50 95 ALA A CA 1
ATOM 709 C C . ALA A 1 95 ? -20.288 -1.779 1.312 1.00 95.50 95 ALA A C 1
ATOM 711 O O . ALA A 1 95 ? -20.318 -3.005 1.218 1.00 95.50 95 ALA A O 1
ATOM 712 N N . LEU A 1 96 ? -19.750 -1.164 2.373 1.00 96.31 96 LEU A N 1
ATOM 713 C CA . LEU A 1 96 ? -19.183 -1.889 3.518 1.00 96.31 96 LEU A CA 1
ATOM 714 C C . LEU A 1 96 ? -20.201 -2.740 4.298 1.00 96.31 96 LEU A C 1
ATOM 716 O O . LEU A 1 96 ? -19.821 -3.622 5.053 1.00 96.31 96 LEU A O 1
ATOM 720 N N . SER A 1 97 ? -21.507 -2.560 4.077 1.00 92.75 97 SER A N 1
ATOM 721 C CA . SER A 1 97 ? -22.514 -3.496 4.608 1.00 92.75 97 SER A CA 1
ATOM 722 C C . SER A 1 97 ? -22.445 -4.902 3.990 1.00 92.75 97 SER A C 1
ATOM 724 O O . SER A 1 97 ? -23.049 -5.837 4.517 1.00 92.75 97 SER A O 1
ATOM 726 N N . HIS A 1 98 ? -21.725 -5.059 2.875 1.00 94.25 98 HIS A N 1
ATOM 727 C CA . HIS A 1 98 ? -21.572 -6.323 2.151 1.00 94.25 98 HIS A CA 1
ATOM 728 C C . HIS A 1 98 ? -20.109 -6.718 1.917 1.00 94.25 98 HIS A C 1
ATOM 730 O O . HIS A 1 98 ? -19.842 -7.834 1.468 1.00 94.25 98 HIS A O 1
ATOM 736 N N . HIS A 1 99 ? -19.166 -5.819 2.194 1.00 96.69 99 HIS A N 1
ATOM 737 C CA . HIS A 1 99 ? -17.745 -5.969 1.896 1.00 96.69 99 HIS A CA 1
ATOM 738 C C . HIS A 1 99 ? -16.909 -5.473 3.079 1.00 96.69 99 HIS A C 1
ATOM 740 O O . HIS A 1 99 ? -17.309 -4.549 3.774 1.00 96.69 99 HIS A O 1
ATOM 746 N N . ALA A 1 100 ? -15.731 -6.053 3.294 1.00 97.25 100 ALA A N 1
ATOM 747 C CA . ALA A 1 100 ? -14.814 -5.619 4.349 1.00 97.25 100 ALA A CA 1
ATOM 748 C C . ALA A 1 100 ? -13.981 -4.396 3.930 1.00 97.25 100 ALA A C 1
ATOM 750 O O . ALA A 1 100 ? -13.551 -3.616 4.780 1.00 97.25 100 ALA A O 1
ATOM 751 N N . ALA A 1 101 ? -13.754 -4.221 2.625 1.00 97.88 101 ALA A N 1
ATOM 752 C CA . ALA A 1 101 ? -13.047 -3.072 2.078 1.00 97.88 101 ALA A CA 1
ATOM 753 C C . ALA A 1 101 ? -13.621 -2.643 0.721 1.00 97.88 101 ALA A C 1
ATOM 755 O O . ALA A 1 101 ? -14.039 -3.477 -0.088 1.00 97.88 101 ALA A O 1
ATOM 756 N N . VAL A 1 102 ? -13.633 -1.334 0.470 1.00 97.44 102 VAL A N 1
ATOM 757 C CA . VAL A 1 102 ? -14.106 -0.741 -0.785 1.00 97.44 102 VAL A CA 1
ATOM 758 C C . VAL A 1 102 ? -13.119 0.317 -1.253 1.00 97.44 102 VAL A C 1
ATOM 760 O O . VAL A 1 102 ? -12.924 1.331 -0.583 1.00 97.44 102 VAL A O 1
ATOM 763 N N . GLY A 1 103 ? -12.507 0.077 -2.408 1.00 96.00 103 GLY A N 1
ATOM 764 C CA . GLY A 1 103 ? -11.578 1.008 -3.038 1.00 96.00 103 GLY A CA 1
ATOM 765 C C . GLY A 1 103 ? -12.240 1.990 -3.988 1.00 96.00 103 GLY A C 1
ATOM 766 O O . GLY A 1 103 ? -13.230 1.665 -4.645 1.00 96.00 103 GLY A O 1
ATOM 767 N N . MET A 1 104 ? -11.626 3.158 -4.122 1.00 95.06 104 MET A N 1
ATOM 768 C CA . MET A 1 104 ? -11.886 4.119 -5.189 1.00 95.06 104 MET A CA 1
ATOM 769 C C . MET A 1 104 ? -10.604 4.226 -6.027 1.00 95.06 104 MET A C 1
ATOM 771 O O . MET A 1 104 ? -9.703 4.960 -5.639 1.00 95.06 104 MET A O 1
ATOM 775 N N . PRO A 1 105 ? -10.456 3.463 -7.125 1.00 92.94 105 PRO A N 1
ATOM 776 C CA . PRO A 1 105 ? -9.206 3.432 -7.884 1.00 92.94 105 PRO A CA 1
ATOM 777 C C . PRO A 1 105 ? -8.846 4.809 -8.460 1.00 92.94 105 PRO A C 1
ATOM 779 O O . PRO A 1 105 ? -9.712 5.520 -8.982 1.00 92.94 105 PRO A O 1
ATOM 782 N N . ALA A 1 106 ? -7.560 5.162 -8.393 1.00 91.31 106 ALA A N 1
ATOM 783 C CA . ALA A 1 106 ? -7.006 6.364 -9.007 1.00 91.31 106 ALA A CA 1
ATOM 784 C C . ALA A 1 106 ? -6.841 6.151 -10.520 1.00 91.31 106 ALA A C 1
ATOM 786 O O . ALA A 1 106 ? -5.905 5.492 -10.967 1.00 91.31 106 ALA A O 1
ATOM 787 N N . VAL A 1 107 ? -7.784 6.645 -11.325 1.00 86.94 107 VAL A N 1
ATOM 788 C CA . VAL A 1 107 ? -7.797 6.387 -12.781 1.00 86.94 107 VAL A CA 1
ATOM 789 C C . VAL A 1 107 ? -7.029 7.443 -13.571 1.00 86.94 107 VAL A C 1
ATOM 791 O O . VAL A 1 107 ? -6.386 7.116 -14.571 1.00 86.94 107 VAL A O 1
ATOM 794 N N . ASP A 1 108 ? -7.052 8.689 -13.096 1.00 84.12 108 ASP A N 1
ATOM 795 C CA . ASP A 1 108 ? -6.294 9.795 -13.673 1.00 84.12 108 ASP A CA 1
ATOM 796 C C . ASP A 1 108 ? -4.968 9.924 -12.926 1.00 84.12 108 ASP A C 1
ATOM 798 O O . ASP A 1 108 ? -4.951 10.257 -11.743 1.00 84.12 108 ASP A O 1
ATOM 802 N N . PHE A 1 109 ? -3.876 9.639 -13.640 1.00 85.81 109 PHE A N 1
ATOM 803 C CA . PHE A 1 109 ? -2.549 9.361 -13.084 1.00 85.81 109 PHE A CA 1
ATOM 804 C C . PHE A 1 109 ? -2.566 8.153 -12.124 1.00 85.81 109 PHE A C 1
ATOM 806 O O . PHE A 1 109 ? -2.693 8.307 -10.917 1.00 85.81 109 PHE A O 1
ATOM 813 N N . PRO A 1 110 ? -2.476 6.924 -12.659 1.00 85.56 110 PRO A N 1
ATOM 814 C CA . PRO A 1 110 ? -2.656 5.729 -11.850 1.00 85.56 110 PRO A CA 1
ATOM 815 C C . PRO A 1 110 ? -1.626 5.537 -10.740 1.00 85.56 110 PRO A C 1
ATOM 817 O O . PRO A 1 110 ? -0.435 5.503 -11.038 1.00 85.56 110 PRO A O 1
ATOM 820 N N . ASP A 1 111 ? -2.097 5.240 -9.531 1.00 83.62 111 ASP A N 1
ATOM 821 C CA . ASP A 1 111 ? -1.276 4.830 -8.384 1.00 83.62 111 ASP A CA 1
ATOM 822 C C . ASP A 1 111 ? -0.606 3.476 -8.666 1.00 83.62 111 ASP A C 1
ATOM 824 O O . ASP A 1 111 ? -1.223 2.413 -8.577 1.00 83.62 111 ASP A O 1
ATOM 828 N N . ASN A 1 112 ? 0.619 3.515 -9.182 1.00 89.25 112 ASN A N 1
ATOM 829 C CA . ASN A 1 112 ? 1.377 2.349 -9.616 1.00 89.25 112 ASN A CA 1
ATOM 830 C C . ASN A 1 112 ? 2.873 2.556 -9.378 1.00 89.25 112 ASN A C 1
ATOM 832 O O . ASN A 1 112 ? 3.361 3.682 -9.265 1.00 89.25 112 ASN A O 1
ATOM 836 N N . SER A 1 113 ? 3.617 1.453 -9.405 1.00 92.94 113 SER A N 1
ATOM 837 C CA . SER A 1 113 ? 5.074 1.480 -9.358 1.00 92.94 113 SER A CA 1
ATOM 838 C C . SER A 1 113 ? 5.702 2.176 -10.559 1.00 92.94 113 SER A C 1
ATOM 840 O O . SER A 1 113 ? 5.112 2.310 -11.642 1.00 92.94 113 SER A O 1
ATOM 842 N N . VAL A 1 114 ? 6.966 2.564 -10.387 1.00 95.25 114 VAL A N 1
ATOM 843 C CA . VAL A 1 114 ? 7.778 3.157 -11.455 1.00 95.25 114 VAL A CA 1
ATOM 844 C C . VAL A 1 114 ? 7.852 2.228 -12.675 1.00 95.25 114 VAL A C 1
ATOM 846 O O . VAL A 1 114 ? 7.733 2.685 -13.815 1.00 95.25 114 VAL A O 1
ATOM 849 N N . VAL A 1 115 ? 7.960 0.913 -12.454 1.00 96.38 115 VAL A N 1
ATOM 850 C CA . VAL A 1 115 ? 7.964 -0.101 -13.523 1.00 96.38 115 VAL A CA 1
ATOM 851 C C . VAL A 1 115 ? 6.655 -0.066 -14.320 1.00 96.38 115 VAL A C 1
ATOM 853 O O . VAL A 1 115 ? 6.671 -0.067 -15.553 1.00 96.38 115 VAL A O 1
ATOM 856 N N . CYS A 1 116 ? 5.511 0.027 -13.644 1.00 95.06 116 CYS A N 1
ATOM 857 C CA . CYS A 1 116 ? 4.200 0.102 -14.284 1.00 95.06 116 CYS A CA 1
ATOM 858 C C . CYS A 1 116 ? 3.987 1.415 -15.060 1.00 95.06 116 CYS A C 1
ATOM 860 O O . CYS A 1 116 ? 3.414 1.396 -16.156 1.00 95.06 116 CYS A O 1
ATOM 862 N N . HIS A 1 117 ? 4.492 2.552 -14.565 1.00 94.81 117 HIS A N 1
ATOM 863 C CA . HIS A 1 117 ? 4.529 3.797 -15.344 1.00 94.81 117 HIS A CA 1
ATOM 864 C C . HIS A 1 117 ? 5.383 3.652 -16.610 1.00 94.81 117 HIS A C 1
ATOM 866 O O . HIS A 1 117 ? 4.949 4.053 -17.695 1.00 94.81 117 HIS A O 1
ATOM 872 N N . ALA A 1 118 ? 6.551 3.010 -16.514 1.00 96.12 118 ALA A N 1
ATOM 873 C CA . ALA A 1 118 ? 7.393 2.737 -17.676 1.00 96.12 118 ALA A CA 1
ATOM 874 C C . ALA A 1 118 ? 6.696 1.806 -18.687 1.00 96.12 118 ALA A C 1
ATOM 876 O O . ALA A 1 118 ? 6.718 2.069 -19.889 1.00 96.12 118 ALA A O 1
ATOM 877 N N . ASN A 1 119 ? 5.987 0.773 -18.218 1.00 96.12 119 ASN A N 1
ATOM 878 C CA . ASN A 1 119 ? 5.195 -0.120 -19.069 1.00 96.12 119 ASN A CA 1
ATOM 879 C C . ASN A 1 119 ? 4.113 0.646 -19.863 1.00 96.12 119 ASN A C 1
ATOM 881 O O . ASN A 1 119 ? 3.963 0.449 -21.073 1.00 96.12 119 ASN A O 1
ATOM 885 N N . ARG A 1 120 ? 3.409 1.594 -19.227 1.00 93.56 120 ARG A N 1
ATOM 886 C CA . ARG A 1 120 ? 2.467 2.487 -19.932 1.00 93.56 120 ARG A CA 1
ATOM 887 C C . ARG A 1 120 ? 3.179 3.375 -20.949 1.00 93.56 120 ARG A C 1
ATOM 889 O O . ARG A 1 120 ? 2.692 3.533 -22.072 1.00 93.56 120 ARG A O 1
ATOM 896 N N . ARG A 1 121 ? 4.358 3.908 -20.608 1.00 92.75 121 ARG A N 1
ATOM 897 C CA . ARG A 1 121 ? 5.169 4.725 -21.527 1.00 92.75 121 ARG A CA 1
ATOM 898 C C . ARG A 1 121 ? 5.631 3.935 -22.751 1.00 92.75 121 ARG A C 1
ATOM 900 O O . ARG A 1 121 ? 5.622 4.469 -23.862 1.00 92.75 121 ARG A O 1
ATOM 907 N N . ALA A 1 122 ? 5.880 2.637 -22.593 1.00 92.75 122 ALA A N 1
ATOM 908 C CA . ALA A 1 122 ? 6.093 1.671 -23.670 1.00 92.75 122 ALA A CA 1
ATOM 909 C C . ALA A 1 122 ? 4.828 1.365 -24.516 1.00 92.75 122 ALA A C 1
ATOM 911 O O . ALA A 1 122 ? 4.850 0.467 -25.355 1.00 92.75 122 ALA A O 1
ATOM 912 N N . SER A 1 123 ? 3.732 2.124 -24.349 1.00 87.38 123 SER A N 1
ATOM 913 C CA . SER A 1 123 ? 2.432 1.942 -25.022 1.00 87.38 123 SER A CA 1
ATOM 914 C C . SER A 1 123 ? 1.747 0.607 -24.730 1.00 87.38 123 SER A C 1
ATOM 916 O O . SER A 1 123 ? 0.951 0.125 -25.538 1.00 87.38 123 SER A O 1
ATOM 918 N N . ARG A 1 124 ? 2.027 0.003 -23.574 1.00 87.62 124 ARG A N 1
ATOM 919 C CA . ARG A 1 124 ? 1.331 -1.204 -23.125 1.00 87.62 124 ARG A CA 1
ATOM 920 C C . ARG A 1 124 ? 0.164 -0.833 -22.213 1.00 87.62 124 ARG A C 1
ATOM 922 O O . ARG A 1 124 ? 0.165 0.207 -21.557 1.00 87.62 124 ARG A O 1
ATOM 929 N N . ARG A 1 125 ? -0.866 -1.682 -22.215 1.00 86.31 125 ARG A N 1
ATOM 930 C CA . ARG A 1 125 ? -2.025 -1.526 -21.328 1.00 86.31 125 ARG A CA 1
ATOM 931 C C . ARG A 1 125 ? -1.636 -1.991 -19.928 1.00 86.31 125 ARG A C 1
ATOM 933 O O . ARG A 1 125 ? -0.980 -3.019 -19.794 1.00 86.31 125 ARG A O 1
ATOM 940 N N . GLN A 1 126 ? -2.058 -1.230 -18.928 1.00 84.88 126 GLN A N 1
ATOM 941 C CA . GLN A 1 126 ? -1.879 -1.536 -17.515 1.00 84.88 126 GLN A CA 1
ATOM 942 C C . GLN A 1 126 ? -3.101 -0.992 -16.775 1.00 84.88 126 GLN A C 1
ATOM 944 O O . GLN A 1 126 ? -3.308 0.228 -16.754 1.00 84.88 126 GLN A O 1
ATOM 949 N N . ASP A 1 127 ? -3.894 -1.891 -16.202 1.00 85.12 127 ASP A N 1
ATOM 950 C CA . ASP A 1 127 ? -5.062 -1.528 -15.400 1.00 85.12 127 ASP A CA 1
ATOM 951 C C . ASP A 1 127 ? -4.645 -0.961 -14.035 1.00 85.12 127 ASP A C 1
ATOM 953 O O . ASP A 1 127 ? -3.459 -0.914 -13.69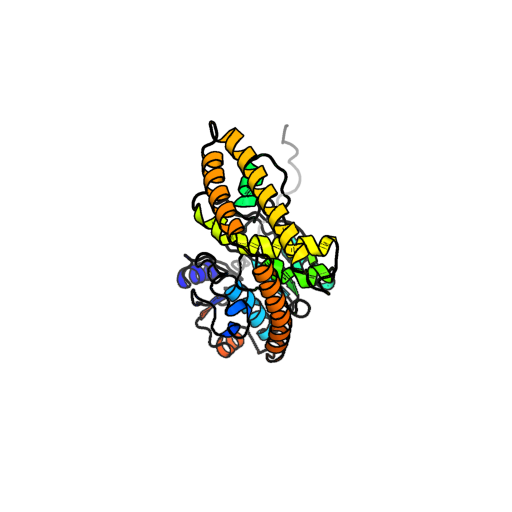4 1.00 85.12 127 ASP A O 1
ATOM 957 N N . VAL A 1 128 ? -5.625 -0.470 -13.279 1.00 84.50 128 VAL A N 1
ATOM 958 C CA . VAL A 1 128 ? -5.439 0.070 -11.929 1.00 84.50 128 VAL A CA 1
ATOM 959 C C . VAL A 1 128 ? -6.141 -0.850 -10.946 1.00 84.50 128 VAL A C 1
ATOM 961 O O . VAL A 1 128 ? -7.314 -1.176 -11.131 1.00 84.50 128 VAL A O 1
ATOM 964 N N . PHE A 1 129 ? -5.418 -1.278 -9.917 1.00 86.75 129 PHE A N 1
ATOM 965 C CA . PHE A 1 129 ? -5.978 -2.075 -8.836 1.00 86.75 129 PHE A CA 1
ATOM 966 C C . PHE A 1 129 ? -6.524 -1.175 -7.720 1.00 86.75 129 PHE A C 1
ATOM 968 O O . PHE A 1 129 ? -6.179 0.001 -7.627 1.00 86.75 129 PHE A O 1
ATOM 975 N N . VAL A 1 130 ? -7.388 -1.718 -6.863 1.00 89.88 130 VAL A N 1
ATOM 976 C CA . VAL A 1 130 ? -7.775 -1.028 -5.627 1.00 89.88 130 VAL A CA 1
ATOM 977 C C . VAL A 1 130 ? -6.544 -0.909 -4.728 1.00 89.88 130 VAL A C 1
ATOM 979 O O . VAL A 1 130 ? -5.947 -1.924 -4.384 1.00 89.88 130 VAL A O 1
ATOM 982 N N . SER A 1 131 ? -6.192 0.310 -4.325 1.00 90.25 131 SER A N 1
ATOM 983 C CA . SER A 1 131 ? -5.070 0.583 -3.421 1.00 90.25 131 SER A CA 1
ATOM 984 C C . SER A 1 131 ? -5.525 1.346 -2.174 1.00 90.25 131 SER A C 1
ATOM 986 O O . SER A 1 131 ? -6.691 1.726 -2.033 1.00 90.25 131 SER A O 1
ATOM 988 N N . GLY A 1 132 ? -4.594 1.554 -1.247 1.00 87.25 132 GLY A N 1
ATOM 989 C CA . GLY A 1 132 ? -4.757 2.343 -0.033 1.00 87.25 132 GLY A CA 1
ATOM 990 C C . GLY A 1 132 ? -4.842 3.850 -0.282 1.00 87.25 132 GLY A C 1
ATOM 991 O O . GLY A 1 132 ? -5.143 4.578 0.665 1.00 87.25 132 GLY A O 1
ATOM 992 N N . SER A 1 133 ? -4.633 4.303 -1.525 1.00 91.12 133 SER A N 1
ATOM 993 C CA . SER A 1 133 ? -4.748 5.711 -1.926 1.00 91.12 133 SER A CA 1
ATOM 994 C C . SER A 1 133 ? -6.108 6.313 -1.581 1.00 91.12 133 SER A C 1
ATOM 996 O O . SER A 1 133 ? -6.185 7.427 -1.065 1.00 91.12 133 SER A O 1
ATOM 998 N N . ALA A 1 134 ? -7.185 5.555 -1.799 1.00 95.00 134 ALA A N 1
ATOM 999 C CA . ALA A 1 134 ? -8.541 5.900 -1.398 1.00 95.00 134 ALA A CA 1
ATOM 1000 C C . ALA A 1 134 ? -9.328 4.623 -1.054 1.00 95.00 134 ALA A C 1
ATOM 1002 O O . ALA A 1 134 ? -9.949 3.991 -1.915 1.00 95.00 134 ALA A O 1
ATOM 1003 N N . LEU A 1 135 ? -9.306 4.241 0.227 1.00 96.75 135 LEU A N 1
ATOM 1004 C CA . LEU A 1 135 ? -9.794 2.943 0.700 1.00 96.75 135 LEU A CA 1
ATOM 1005 C C . LEU A 1 135 ? -10.717 3.079 1.911 1.00 96.75 135 LEU A C 1
ATOM 1007 O O . LEU A 1 135 ? -10.288 3.475 2.994 1.00 96.75 135 LEU A O 1
ATOM 1011 N N . ALA A 1 136 ? -11.978 2.684 1.755 1.00 97.31 136 ALA A N 1
ATOM 1012 C CA . ALA A 1 136 ? -12.906 2.521 2.867 1.00 97.31 136 ALA A CA 1
ATOM 1013 C C . ALA A 1 136 ? -12.773 1.116 3.470 1.00 97.31 136 ALA A C 1
ATOM 1015 O O . ALA A 1 136 ? -12.714 0.128 2.738 1.00 97.31 136 ALA A O 1
ATOM 1016 N N . VAL A 1 137 ? -12.755 1.018 4.798 1.00 97.81 137 VAL A N 1
ATOM 1017 C CA . VAL A 1 137 ? -12.548 -0.233 5.538 1.00 97.81 137 VAL A CA 1
ATOM 1018 C C . VAL A 1 137 ? -13.597 -0.376 6.633 1.00 97.81 137 VAL A C 1
ATOM 1020 O O . VAL A 1 137 ? -13.844 0.562 7.396 1.00 97.81 137 VAL A O 1
ATOM 1023 N N . ASP A 1 138 ? -14.175 -1.570 6.736 1.00 97.25 138 ASP A N 1
ATOM 1024 C CA . ASP A 1 138 ? -14.940 -2.000 7.899 1.00 97.25 138 ASP A CA 1
ATOM 1025 C C . ASP A 1 138 ? -13.984 -2.551 8.965 1.00 97.25 138 ASP A C 1
ATOM 1027 O O . ASP A 1 138 ? -13.354 -3.599 8.794 1.00 97.25 138 ASP A O 1
ATOM 1031 N N . LEU A 1 139 ? -13.880 -1.835 10.084 1.00 95.12 139 LEU A N 1
ATOM 1032 C CA . LEU A 1 139 ? -12.929 -2.149 11.147 1.00 95.12 139 LEU A CA 1
ATOM 1033 C C . LEU A 1 139 ? -13.222 -3.460 11.874 1.00 95.12 139 LEU A C 1
ATOM 1035 O O . LEU A 1 139 ? -12.313 -4.021 12.482 1.00 95.12 139 LEU A O 1
ATOM 1039 N N . ALA A 1 140 ? -14.453 -3.965 11.824 1.00 91.50 140 ALA A N 1
ATOM 1040 C CA . ALA A 1 140 ? -14.769 -5.236 12.465 1.00 91.50 140 ALA A CA 1
ATOM 1041 C C . ALA A 1 140 ? -14.477 -6.447 11.573 1.00 91.50 140 ALA A C 1
ATOM 1043 O O . ALA A 1 140 ? -14.264 -7.536 12.097 1.00 91.50 140 ALA A O 1
ATOM 1044 N N . GLU A 1 141 ? -14.475 -6.272 10.249 1.00 90.19 141 GLU A N 1
ATOM 1045 C CA . GLU A 1 141 ? -14.317 -7.376 9.290 1.00 90.19 141 GLU A CA 1
ATOM 1046 C C . GLU A 1 141 ? -12.886 -7.502 8.742 1.00 90.19 141 GLU A C 1
ATOM 1048 O O . GLU A 1 141 ? -12.483 -8.575 8.272 1.00 90.19 141 GLU A O 1
ATOM 1053 N N . ALA A 1 142 ? -12.111 -6.410 8.777 1.00 84.88 142 ALA A N 1
ATOM 1054 C CA . ALA A 1 142 ? -10.795 -6.359 8.152 1.00 84.88 142 ALA A CA 1
ATOM 1055 C C . ALA A 1 142 ? -9.824 -7.394 8.744 1.00 84.88 142 ALA A C 1
ATOM 1057 O O . ALA A 1 142 ? -9.193 -8.122 7.981 1.00 84.88 142 ALA A O 1
ATOM 1058 N N . GLU A 1 143 ? -9.732 -7.500 10.079 1.00 89.75 143 GLU A N 1
ATOM 1059 C CA . GLU A 1 143 ? -8.859 -8.446 10.812 1.00 89.75 143 GLU A CA 1
ATOM 1060 C C . GLU A 1 143 ? -7.440 -8.625 10.194 1.00 89.75 143 GLU A C 1
ATOM 1062 O O . GLU A 1 143 ? -6.838 -9.704 10.254 1.00 89.75 143 GLU A O 1
ATOM 1067 N N . THR A 1 144 ? -6.912 -7.558 9.587 1.00 95.75 144 THR A N 1
ATOM 1068 C CA . THR A 1 144 ? -5.675 -7.500 8.789 1.00 95.75 144 THR A CA 1
ATOM 1069 C C . THR A 1 144 ? -4.972 -6.159 9.024 1.00 95.75 144 THR A C 1
ATOM 1071 O O . THR A 1 144 ? -5.545 -5.263 9.654 1.00 95.75 144 THR A O 1
ATOM 1074 N N . PHE A 1 145 ? -3.726 -6.038 8.575 1.00 97.19 145 PHE A N 1
ATOM 1075 C CA . PHE A 1 145 ? -2.847 -4.896 8.831 1.00 97.19 145 PHE A CA 1
ATOM 1076 C C . PHE A 1 145 ? -2.015 -4.555 7.595 1.00 97.19 145 PHE A C 1
ATOM 1078 O O . PHE A 1 145 ? -1.926 -5.344 6.657 1.00 97.19 145 PHE A O 1
ATOM 1085 N N . PHE A 1 146 ? -1.405 -3.377 7.618 1.00 96.25 146 PHE A N 1
ATOM 1086 C CA . PHE A 1 146 ? -0.502 -2.880 6.589 1.00 96.25 146 PHE A CA 1
ATOM 1087 C C . PHE A 1 146 ? 0.944 -3.210 6.998 1.00 96.25 146 PHE A C 1
ATOM 1089 O O . PHE A 1 146 ? 1.449 -2.558 7.910 1.00 96.25 146 PHE A O 1
ATOM 1096 N N . PRO A 1 147 ? 1.627 -4.219 6.434 1.00 94.62 147 PRO A N 1
ATOM 1097 C CA . PRO A 1 147 ? 3.023 -4.510 6.775 1.00 94.62 147 PRO A CA 1
ATOM 1098 C C . PRO A 1 147 ? 3.977 -3.416 6.289 1.00 94.62 147 PRO A C 1
ATOM 1100 O O . PRO A 1 147 ? 3.653 -2.637 5.410 1.00 94.62 147 PRO A O 1
ATOM 1103 N N . GLU A 1 148 ? 5.172 -3.327 6.857 1.00 90.69 148 GLU A N 1
ATOM 1104 C CA . GLU A 1 148 ? 6.149 -2.301 6.466 1.00 90.69 148 GLU A CA 1
ATOM 1105 C C . GLU A 1 148 ? 6.951 -2.756 5.240 1.00 90.69 148 GLU A C 1
ATOM 1107 O O . GLU A 1 148 ? 8.054 -3.293 5.352 1.00 90.69 148 GLU A O 1
ATOM 1112 N N . ILE A 1 149 ? 6.340 -2.578 4.072 1.00 91.81 149 ILE A N 1
ATOM 1113 C CA . ILE A 1 149 ? 6.839 -2.918 2.735 1.00 91.81 149 ILE A CA 1
ATOM 1114 C C . ILE A 1 149 ? 6.148 -2.001 1.711 1.00 91.81 149 ILE A C 1
ATOM 1116 O O . ILE A 1 149 ? 5.101 -1.442 2.016 1.00 91.81 149 ILE A O 1
ATOM 1120 N N . TYR A 1 150 ? 6.704 -1.830 0.511 1.00 92.50 150 TYR A N 1
ATOM 1121 C CA . TYR A 1 150 ? 5.965 -1.198 -0.590 1.00 92.50 150 TYR A CA 1
ATOM 1122 C C . TYR A 1 150 ? 4.723 -2.019 -0.975 1.00 92.50 150 TYR A C 1
ATOM 1124 O O . TYR A 1 150 ? 4.774 -3.250 -0.925 1.00 92.50 150 TYR A O 1
ATOM 1132 N N . ASN A 1 151 ? 3.642 -1.352 -1.393 1.00 93.94 151 ASN A N 1
ATOM 1133 C CA . ASN A 1 151 ? 2.323 -1.954 -1.636 1.00 93.94 151 ASN A CA 1
ATOM 1134 C C . ASN A 1 151 ? 1.774 -2.698 -0.401 1.00 93.94 151 ASN A C 1
ATOM 1136 O O . ASN A 1 151 ? 1.197 -3.787 -0.494 1.00 93.94 151 ASN A O 1
ATOM 1140 N N . GLU A 1 152 ? 1.957 -2.123 0.790 1.00 94.62 152 GLU A N 1
ATOM 1141 C CA . GLU A 1 152 ? 1.447 -2.683 2.041 1.00 94.62 152 GLU A CA 1
ATOM 1142 C C . GLU A 1 152 ? -0.078 -2.819 2.071 1.00 94.62 152 GLU A C 1
ATOM 1144 O O . GLU A 1 152 ? -0.637 -3.653 2.784 1.00 94.62 152 GLU A O 1
ATOM 1149 N N . ASP A 1 153 ? -0.760 -1.996 1.288 1.00 95.81 153 ASP A N 1
ATOM 1150 C CA . ASP A 1 153 ? -2.192 -2.049 1.048 1.00 95.81 153 ASP A CA 1
ATOM 1151 C C . ASP A 1 153 ? -2.622 -3.307 0.289 1.00 95.81 153 ASP A C 1
ATOM 1153 O O . ASP A 1 153 ? -3.646 -3.894 0.630 1.00 95.81 153 ASP A O 1
ATOM 1157 N N . TRP A 1 154 ? -1.847 -3.793 -0.677 1.00 96.62 154 TRP A N 1
ATOM 1158 C CA . TRP A 1 154 ? -2.161 -5.048 -1.365 1.00 96.62 154 TRP A CA 1
ATOM 1159 C C . TRP A 1 154 ? -2.047 -6.236 -0.411 1.00 96.62 154 TRP A C 1
ATOM 1161 O O . TRP A 1 154 ? -2.890 -7.134 -0.443 1.00 96.62 154 TRP A O 1
ATOM 1171 N N . LEU A 1 155 ? -1.067 -6.219 0.499 1.00 96.81 155 LEU A N 1
ATOM 1172 C CA . LEU A 1 155 ? -0.961 -7.228 1.555 1.00 96.81 155 LEU A CA 1
ATOM 1173 C C . LEU A 1 155 ? -2.096 -7.087 2.578 1.00 96.81 155 LEU A C 1
ATOM 1175 O O . LEU A 1 155 ? -2.665 -8.095 2.990 1.00 96.81 155 LEU A O 1
ATOM 1179 N N . PHE A 1 156 ? -2.495 -5.866 2.939 1.00 97.88 156 PHE A N 1
ATOM 1180 C CA . PHE A 1 156 ? -3.698 -5.639 3.743 1.00 97.88 156 PHE A CA 1
ATOM 1181 C C . PHE A 1 156 ? -4.941 -6.256 3.072 1.00 97.88 156 PHE A C 1
ATOM 1183 O O . PHE A 1 156 ? -5.729 -6.938 3.733 1.00 97.88 156 PHE A O 1
ATOM 1190 N N . LEU A 1 157 ? -5.096 -6.071 1.756 1.00 97.56 157 LEU A N 1
ATOM 1191 C CA . LEU A 1 157 ? -6.241 -6.539 0.971 1.00 97.56 157 LEU A CA 1
ATOM 1192 C C . LEU A 1 157 ? -6.212 -8.043 0.665 1.00 97.56 157 LEU A C 1
ATOM 1194 O O . LEU A 1 157 ? -7.281 -8.627 0.503 1.00 97.56 157 LEU A O 1
ATOM 1198 N N . ALA A 1 158 ? -5.050 -8.698 0.599 1.00 97.25 158 ALA A N 1
ATOM 1199 C CA . ALA A 1 158 ? -4.935 -10.093 0.157 1.00 97.25 158 ALA A CA 1
ATOM 1200 C C . ALA A 1 158 ? -5.847 -11.083 0.926 1.00 97.25 158 ALA A C 1
ATOM 1202 O O . ALA A 1 158 ? -6.594 -11.817 0.273 1.00 97.25 158 ALA A O 1
ATOM 1203 N N . PRO A 1 159 ? -5.927 -11.073 2.275 1.00 96.88 159 PRO A N 1
ATOM 1204 C CA . PRO A 1 159 ? -6.867 -11.923 3.015 1.00 96.88 159 PRO A CA 1
ATOM 1205 C C . PRO A 1 159 ? -8.344 -11.549 2.806 1.00 96.88 159 PRO A C 1
ATOM 1207 O O . PRO A 1 159 ? -9.242 -12.343 3.089 1.00 96.88 159 PRO A O 1
ATOM 1210 N N . LEU A 1 160 ? -8.630 -10.320 2.372 1.00 97.12 160 LEU A N 1
ATOM 1211 C CA . LEU A 1 160 ? -9.984 -9.885 2.024 1.00 97.12 160 LEU A CA 1
ATOM 1212 C C . LEU A 1 160 ? -10.358 -10.349 0.612 1.00 97.12 160 LEU A C 1
ATOM 1214 O O . LEU A 1 160 ? -11.496 -10.761 0.393 1.00 97.12 160 LEU A O 1
ATOM 1218 N N . LEU A 1 161 ? -9.409 -10.322 -0.325 1.00 96.50 161 LEU A N 1
ATOM 1219 C CA . LEU A 1 161 ? -9.575 -10.817 -1.693 1.00 96.50 161 LEU A CA 1
ATOM 1220 C C . LEU A 1 161 ? -9.825 -12.327 -1.710 1.00 96.50 161 LEU A C 1
ATOM 1222 O O . LEU A 1 161 ? -10.777 -12.766 -2.351 1.00 96.50 161 LEU A O 1
ATOM 1226 N N . ASP A 1 162 ? -9.056 -13.090 -0.929 1.00 96.62 162 ASP A N 1
ATOM 1227 C CA . ASP A 1 162 ? -9.240 -14.537 -0.719 1.00 96.62 162 ASP A CA 1
ATOM 1228 C C . ASP A 1 162 ? -10.683 -14.872 -0.285 1.00 96.62 162 ASP A C 1
ATOM 1230 O O . ASP A 1 162 ? -11.317 -15.804 -0.776 1.00 96.62 162 ASP A O 1
ATOM 1234 N N . ARG A 1 163 ? -11.265 -14.013 0.564 1.00 95.62 163 ARG A N 1
ATOM 1235 C CA . ARG A 1 163 ? -12.645 -14.125 1.065 1.00 95.62 163 ARG A CA 1
ATOM 1236 C C . ARG A 1 163 ? -13.699 -13.456 0.177 1.00 95.62 163 ARG A C 1
ATOM 1238 O O . ARG A 1 163 ? -14.872 -13.441 0.548 1.00 95.62 163 ARG A O 1
ATOM 1245 N N . LYS A 1 164 ? -13.316 -12.886 -0.971 1.00 95.75 164 LYS A N 1
ATOM 1246 C CA . LYS A 1 164 ? -14.199 -12.118 -1.875 1.00 95.75 164 LYS A CA 1
ATOM 1247 C C . LYS A 1 164 ? -14.916 -10.956 -1.169 1.00 95.75 164 LYS A C 1
ATOM 1249 O O . LYS A 1 164 ? -16.069 -10.648 -1.461 1.00 95.75 164 LYS A O 1
ATOM 1254 N N . ALA A 1 165 ? -14.223 -10.318 -0.229 1.00 96.81 165 ALA A N 1
ATOM 1255 C CA . ALA A 1 165 ? -14.737 -9.253 0.629 1.00 96.81 165 ALA A CA 1
ATOM 1256 C C . ALA A 1 165 ? -14.227 -7.854 0.232 1.00 96.81 165 ALA A C 1
ATOM 1258 O O . ALA A 1 165 ? -14.349 -6.915 1.019 1.00 96.81 165 ALA A O 1
ATOM 1259 N N . VAL A 1 166 ? -13.655 -7.707 -0.966 1.00 96.94 166 VAL A N 1
ATOM 1260 C CA . VAL A 1 166 ? -13.198 -6.424 -1.521 1.00 96.94 166 VAL A CA 1
ATOM 1261 C C . VAL A 1 166 ? -14.073 -6.043 -2.705 1.00 96.94 166 VAL A C 1
ATOM 1263 O O . VAL A 1 166 ? -14.425 -6.891 -3.523 1.00 96.94 166 VAL A O 1
ATOM 1266 N N . SER A 1 167 ? -14.395 -4.759 -2.810 1.00 95.69 167 SER A N 1
ATOM 1267 C CA . SER A 1 167 ? -15.084 -4.190 -3.966 1.00 95.69 167 SER A CA 1
ATOM 1268 C C . SER A 1 167 ? -14.463 -2.859 -4.375 1.00 95.69 167 SER A C 1
ATOM 1270 O O . SER A 1 167 ? -13.617 -2.308 -3.670 1.00 95.69 167 SER A O 1
ATOM 1272 N N . ALA A 1 168 ? -14.881 -2.344 -5.525 1.00 93.44 168 ALA A N 1
ATOM 1273 C CA . ALA A 1 168 ? -14.474 -1.047 -6.039 1.00 93.44 168 ALA A CA 1
ATOM 1274 C C . ALA A 1 168 ? -15.718 -0.229 -6.391 1.00 93.44 168 ALA A C 1
ATOM 1276 O O . ALA A 1 168 ? -16.644 -0.741 -7.025 1.00 93.44 168 ALA A O 1
ATOM 1277 N N . PHE A 1 169 ? -15.750 1.039 -5.986 1.00 89.81 169 PHE A N 1
ATOM 1278 C CA . PHE A 1 169 ? -16.846 1.943 -6.314 1.00 89.81 169 PHE A CA 1
ATOM 1279 C C . PHE A 1 169 ? -16.329 3.352 -6.577 1.00 89.81 169 PHE A C 1
ATOM 1281 O O . PHE A 1 169 ? -15.586 3.892 -5.770 1.00 89.81 169 PHE A O 1
ATOM 1288 N N . GLY A 1 170 ? -16.785 3.971 -7.667 1.00 89.62 170 GLY A N 1
ATOM 1289 C CA . GLY A 1 170 ? -16.308 5.290 -8.078 1.00 89.62 170 GLY A CA 1
ATOM 1290 C C . GLY A 1 170 ? -14.842 5.266 -8.515 1.00 89.62 170 GLY A C 1
ATOM 1291 O O . GLY A 1 170 ? -14.278 4.211 -8.800 1.00 89.62 170 GLY A O 1
ATOM 1292 N N . SER A 1 171 ? -14.244 6.447 -8.586 1.00 92.00 171 SER A N 1
ATOM 1293 C CA . SER A 1 171 ? -12.833 6.640 -8.900 1.00 92.00 171 SER A CA 1
ATOM 1294 C C . SER A 1 171 ? -12.364 7.965 -8.318 1.00 92.00 171 SER A C 1
ATOM 1296 O O . SER A 1 171 ? -13.174 8.852 -8.045 1.00 92.00 171 SER A O 1
ATOM 1298 N N . VAL A 1 172 ? -11.057 8.096 -8.157 1.00 93.12 172 VAL A N 1
ATOM 1299 C CA . VAL A 1 172 ? -10.393 9.350 -7.797 1.00 93.12 172 VAL A CA 1
ATOM 1300 C C . VAL A 1 172 ? -9.315 9.674 -8.827 1.00 93.12 172 VAL A C 1
ATOM 1302 O O . VAL A 1 172 ? -9.047 8.885 -9.739 1.00 93.12 172 VAL A O 1
ATOM 1305 N N . SER A 1 173 ? -8.695 10.835 -8.671 1.00 91.44 173 SER A N 1
ATOM 1306 C CA . SER A 1 173 ? -7.531 11.249 -9.446 1.00 91.44 173 SER A CA 1
ATOM 1307 C C . SER A 1 173 ? -6.353 11.433 -8.493 1.00 91.44 173 SER A C 1
ATOM 1309 O O . SER A 1 173 ? -6.536 11.898 -7.367 1.00 91.44 173 SER A O 1
ATOM 1311 N N . GLN A 1 174 ? -5.147 11.110 -8.940 1.00 91.62 174 GLN A N 1
ATOM 1312 C CA . GLN A 1 174 ? -3.921 11.411 -8.210 1.00 91.62 174 GLN A CA 1
ATOM 1313 C C . GLN A 1 174 ? -3.239 12.623 -8.844 1.00 91.62 174 GLN A C 1
ATOM 1315 O O . GLN A 1 174 ? -3.280 12.817 -10.063 1.00 91.62 174 GLN A O 1
ATOM 1320 N N . LEU A 1 175 ? -2.611 13.467 -8.028 1.00 91.50 175 LEU A N 1
ATOM 1321 C CA . LEU A 1 175 ? -1.745 14.515 -8.552 1.00 91.50 175 LEU A CA 1
ATOM 1322 C C . LEU A 1 175 ? -0.556 13.879 -9.284 1.00 91.50 175 LEU A C 1
ATOM 1324 O O . LEU A 1 175 ? 0.123 12.998 -8.763 1.00 91.50 175 LEU A O 1
ATOM 1328 N N . GLY A 1 176 ? -0.297 14.344 -10.505 1.00 91.12 176 GLY A N 1
ATOM 1329 C CA . GLY A 1 176 ? 0.837 13.860 -11.282 1.00 91.12 176 GLY A CA 1
ATOM 1330 C C . GLY A 1 176 ? 2.168 14.200 -10.612 1.00 91.12 176 GLY A C 1
ATOM 1331 O O . GLY A 1 176 ? 2.366 15.318 -10.136 1.00 91.12 176 GLY A O 1
ATOM 1332 N N . TYR A 1 177 ? 3.091 13.244 -10.635 1.00 90.62 177 TYR A N 1
ATOM 1333 C CA . TYR A 1 177 ? 4.485 13.422 -10.230 1.00 90.62 177 TYR A CA 1
ATOM 1334 C C . TYR A 1 177 ? 5.425 12.942 -11.343 1.00 90.62 177 TYR A C 1
ATOM 1336 O O . TYR A 1 177 ? 4.968 12.404 -12.351 1.00 90.62 177 TYR A O 1
ATOM 1344 N N . ALA A 1 178 ? 6.734 13.152 -11.187 1.00 92.69 178 ALA A N 1
ATOM 1345 C CA . ALA A 1 178 ? 7.746 12.661 -12.121 1.00 92.69 178 ALA A CA 1
ATOM 1346 C C . ALA A 1 178 ? 8.231 11.259 -11.688 1.00 92.69 178 ALA A C 1
ATOM 1348 O O . ALA A 1 178 ? 9.105 11.156 -10.825 1.00 92.69 178 ALA A O 1
ATOM 1349 N N . PRO A 1 179 ? 7.696 10.151 -12.244 1.00 92.69 179 PRO A N 1
ATOM 1350 C CA . PRO A 1 179 ? 7.975 8.807 -11.730 1.00 92.69 179 PRO A CA 1
ATOM 1351 C C . PRO A 1 179 ? 9.416 8.344 -11.948 1.00 92.69 179 PRO A C 1
ATOM 1353 O O . PRO A 1 179 ? 9.865 7.426 -11.270 1.00 92.69 179 PRO A O 1
ATOM 1356 N N . PHE A 1 180 ? 10.139 8.971 -12.877 1.00 95.19 180 PHE A N 1
ATOM 1357 C CA . PHE A 1 180 ? 11.507 8.601 -13.243 1.00 95.19 180 PHE A CA 1
ATOM 1358 C C . PHE A 1 180 ? 12.562 9.598 -12.740 1.00 95.19 180 PHE A C 1
ATOM 1360 O O . PHE A 1 180 ? 13.716 9.500 -13.150 1.00 95.19 180 PHE A O 1
ATOM 1367 N N . GLU A 1 181 ? 12.179 10.568 -11.898 1.00 92.56 181 GLU A N 1
ATOM 1368 C CA . GLU A 1 181 ? 13.112 11.557 -11.336 1.00 92.56 181 GLU A CA 1
ATOM 1369 C C . GLU A 1 181 ? 14.135 10.900 -10.398 1.00 92.56 181 GLU A C 1
ATOM 1371 O O . GLU A 1 181 ? 15.334 11.150 -10.513 1.00 92.56 181 GLU A O 1
ATOM 1376 N N . ASP A 1 182 ? 13.674 9.994 -9.530 1.00 91.31 182 ASP A N 1
ATOM 1377 C CA . ASP A 1 182 ? 14.530 9.151 -8.699 1.00 91.31 182 ASP A CA 1
ATOM 1378 C C . ASP A 1 182 ? 14.640 7.741 -9.294 1.00 91.31 182 ASP A C 1
ATOM 1380 O O . ASP A 1 182 ? 13.728 6.917 -9.201 1.00 91.31 182 ASP A O 1
ATOM 1384 N N . ILE A 1 183 ? 15.797 7.451 -9.889 1.00 91.19 183 ILE A N 1
ATOM 1385 C CA . ILE A 1 183 ? 16.098 6.157 -10.512 1.00 91.19 183 ILE A CA 1
ATOM 1386 C C . ILE A 1 183 ? 16.102 5.018 -9.480 1.00 91.19 183 ILE A C 1
ATOM 1388 O O . ILE A 1 183 ? 15.718 3.897 -9.818 1.00 91.19 183 ILE A O 1
ATOM 1392 N N . SER A 1 184 ? 16.519 5.288 -8.237 1.00 90.88 184 SER A N 1
ATOM 1393 C CA . SER A 1 184 ? 16.616 4.267 -7.185 1.00 90.88 184 SER A CA 1
ATOM 1394 C C . SER A 1 184 ? 15.254 3.801 -6.681 1.00 90.88 184 SER A C 1
ATOM 1396 O O . SER A 1 184 ? 15.112 2.635 -6.312 1.00 90.88 184 SER A O 1
ATOM 1398 N N . ARG A 1 185 ? 14.222 4.649 -6.794 1.00 91.81 185 ARG A N 1
ATOM 1399 C CA . ARG A 1 185 ? 12.845 4.325 -6.398 1.00 91.81 185 ARG A CA 1
ATOM 1400 C C . ARG A 1 185 ? 12.327 3.034 -7.032 1.00 91.81 185 ARG A C 1
ATOM 1402 O O . ARG A 1 185 ? 11.663 2.254 -6.361 1.00 91.81 185 ARG A O 1
ATOM 1409 N N . ALA A 1 186 ? 12.638 2.784 -8.304 1.00 94.50 186 ALA A N 1
ATOM 1410 C CA . ALA A 1 186 ? 12.200 1.566 -8.986 1.00 94.50 186 ALA A CA 1
ATOM 1411 C C . ALA A 1 186 ? 12.836 0.297 -8.391 1.00 94.50 186 ALA A C 1
ATOM 1413 O O . ALA A 1 186 ? 12.162 -0.720 -8.257 1.00 94.50 186 ALA A O 1
ATOM 1414 N N . GLY A 1 187 ? 14.117 0.361 -8.017 1.00 94.62 187 GLY A N 1
ATOM 1415 C CA . GLY A 1 187 ? 14.801 -0.735 -7.333 1.00 94.62 187 GLY A CA 1
ATOM 1416 C C . GLY A 1 187 ? 14.279 -0.954 -5.916 1.00 94.62 187 GLY A C 1
ATOM 1417 O O . GLY A 1 187 ? 14.073 -2.092 -5.503 1.00 94.62 187 GLY A O 1
ATOM 1418 N N . ASP A 1 188 ? 14.013 0.134 -5.198 1.00 92.62 188 ASP A N 1
ATOM 1419 C CA . ASP A 1 188 ? 13.493 0.094 -3.834 1.00 92.62 188 ASP A CA 1
ATOM 1420 C C . ASP A 1 188 ? 12.087 -0.537 -3.777 1.00 92.62 188 ASP A C 1
ATOM 1422 O O . ASP A 1 188 ? 11.787 -1.341 -2.897 1.00 92.62 188 ASP A O 1
ATOM 1426 N N . GLN A 1 189 ? 11.217 -0.232 -4.738 1.00 94.38 189 GLN A N 1
ATOM 1427 C CA . GLN A 1 189 ? 9.851 -0.771 -4.785 1.00 94.38 189 GLN A CA 1
ATOM 1428 C C . GLN A 1 189 ? 9.788 -2.282 -5.068 1.00 94.38 189 GLN A C 1
ATOM 1430 O O . GLN A 1 189 ? 8.793 -2.933 -4.741 1.00 94.38 189 GLN A O 1
ATOM 1435 N N . GLU A 1 190 ? 10.828 -2.860 -5.672 1.00 95.75 190 GLU A N 1
ATOM 1436 C CA . GLU A 1 190 ? 10.705 -4.143 -6.365 1.00 95.75 190 GLU A CA 1
ATOM 1437 C C . GLU A 1 190 ? 10.441 -5.334 -5.436 1.00 95.75 190 GLU A C 1
ATOM 1439 O O . GL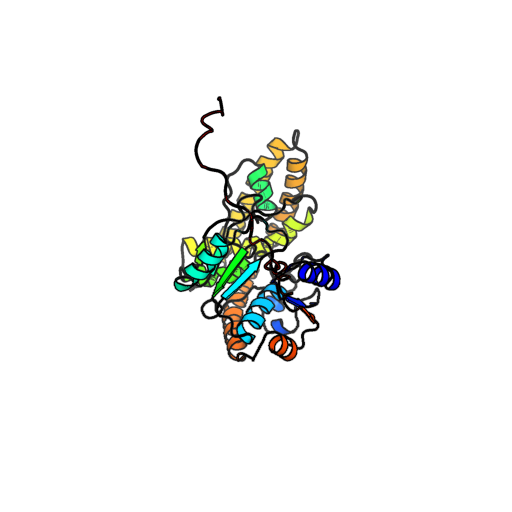U A 1 190 ? 9.703 -6.245 -5.806 1.00 95.75 190 GLU A O 1
ATOM 1444 N N . PHE A 1 191 ? 10.964 -5.332 -4.205 1.00 96.00 191 PHE A N 1
ATOM 1445 C CA . PHE A 1 191 ? 10.637 -6.404 -3.256 1.00 96.00 191 PHE A CA 1
ATOM 1446 C C . PHE A 1 191 ? 9.145 -6.406 -2.890 1.00 96.00 191 PHE A C 1
ATOM 1448 O O . PHE A 1 191 ? 8.512 -7.462 -2.879 1.00 96.00 191 PHE A O 1
ATOM 1455 N N . GLY A 1 192 ? 8.564 -5.226 -2.656 1.00 95.38 192 GLY A N 1
ATOM 1456 C CA . GLY A 1 192 ? 7.130 -5.096 -2.396 1.00 95.38 192 GLY A CA 1
ATOM 1457 C C . GLY A 1 192 ? 6.271 -5.429 -3.607 1.00 95.38 192 GLY A C 1
ATOM 1458 O O . GLY A 1 192 ? 5.272 -6.123 -3.457 1.00 95.38 192 GLY A O 1
ATOM 1459 N N . GLU A 1 193 ? 6.694 -5.041 -4.812 1.00 95.69 193 GLU A N 1
ATOM 1460 C CA . GLU A 1 193 ? 6.039 -5.451 -6.062 1.00 95.69 193 GLU A CA 1
ATOM 1461 C C . GLU A 1 193 ? 6.003 -6.973 -6.208 1.00 95.69 193 GLU A C 1
ATOM 1463 O O . GLU A 1 193 ? 4.940 -7.537 -6.464 1.00 95.69 193 GLU A O 1
ATOM 1468 N N . VAL A 1 194 ? 7.136 -7.650 -5.985 1.00 97.81 194 VAL A N 1
ATOM 1469 C CA . VAL A 1 194 ? 7.219 -9.112 -6.068 1.00 97.81 194 VAL A CA 1
ATOM 1470 C C . VAL A 1 194 ? 6.242 -9.775 -5.103 1.00 97.81 194 VAL A C 1
ATOM 1472 O O . VAL A 1 194 ? 5.499 -10.670 -5.506 1.00 97.81 194 VAL A O 1
ATOM 1475 N N . VAL A 1 195 ? 6.216 -9.337 -3.842 1.00 97.56 195 VAL A N 1
ATOM 1476 C CA . VAL A 1 195 ? 5.324 -9.916 -2.830 1.00 97.56 195 VAL A CA 1
ATOM 1477 C C . VAL A 1 195 ? 3.857 -9.605 -3.150 1.00 97.56 195 VAL A C 1
ATOM 1479 O O . VAL A 1 195 ? 3.027 -10.515 -3.150 1.00 97.56 195 VAL A O 1
ATOM 1482 N N . ALA A 1 196 ? 3.528 -8.347 -3.445 1.00 96.44 196 ALA A N 1
ATOM 1483 C CA . ALA A 1 196 ? 2.161 -7.884 -3.666 1.00 96.44 196 ALA A CA 1
ATOM 1484 C C . ALA A 1 196 ? 1.544 -8.459 -4.949 1.00 96.44 196 ALA A C 1
ATOM 1486 O O . ALA A 1 196 ? 0.511 -9.133 -4.887 1.00 96.44 196 ALA A O 1
ATOM 1487 N N . GLU A 1 197 ? 2.179 -8.249 -6.108 1.00 96.31 197 GLU A N 1
ATOM 1488 C CA . GLU A 1 197 ? 1.699 -8.799 -7.380 1.00 96.31 197 GLU A CA 1
ATOM 1489 C C . GLU A 1 197 ? 1.737 -10.327 -7.362 1.00 96.31 197 GLU A C 1
ATOM 1491 O O . GLU A 1 197 ? 0.842 -10.971 -7.908 1.00 96.31 197 GLU A O 1
ATOM 1496 N N . GLY A 1 198 ? 2.731 -10.922 -6.698 1.00 97.25 198 GLY A N 1
ATOM 1497 C CA . GLY A 1 198 ? 2.832 -12.367 -6.551 1.00 97.25 198 GLY A CA 1
ATOM 1498 C C . GLY A 1 198 ? 1.689 -12.963 -5.736 1.00 97.25 198 GLY A C 1
ATOM 1499 O O . GLY A 1 198 ? 1.113 -13.963 -6.159 1.00 97.25 198 GLY A O 1
ATOM 1500 N N . LEU A 1 199 ? 1.293 -12.355 -4.616 1.00 97.44 199 LEU A N 1
ATOM 1501 C CA . LEU A 1 199 ? 0.149 -12.822 -3.823 1.00 97.44 199 LEU A CA 1
ATOM 1502 C C . LEU A 1 199 ? -1.179 -12.655 -4.571 1.00 97.44 199 LEU A C 1
ATOM 1504 O O . LEU A 1 199 ? -1.975 -13.594 -4.628 1.00 97.44 199 LEU A O 1
ATOM 1508 N N . VAL A 1 200 ? -1.413 -11.491 -5.181 1.00 95.12 200 VAL A N 1
ATOM 1509 C CA . VAL A 1 200 ? -2.639 -11.241 -5.958 1.00 95.12 200 VAL A CA 1
ATOM 1510 C C . VAL A 1 200 ? -2.685 -12.124 -7.212 1.00 95.12 200 VAL A C 1
ATOM 1512 O O . VAL A 1 200 ? -3.734 -12.660 -7.566 1.00 95.12 200 VAL A O 1
ATOM 1515 N N . GLY A 1 201 ? -1.543 -12.350 -7.862 1.00 95.38 201 GLY A N 1
ATOM 1516 C CA . GLY A 1 201 ? -1.389 -13.291 -8.969 1.00 95.38 201 GLY A CA 1
ATOM 1517 C C . GLY A 1 201 ? -1.749 -14.722 -8.571 1.00 95.38 201 GLY A C 1
ATOM 1518 O O . GLY A 1 201 ? -2.517 -15.375 -9.276 1.00 95.38 201 GLY A O 1
ATOM 1519 N N . TYR A 1 202 ? -1.267 -15.181 -7.413 1.00 97.00 202 TYR A N 1
ATOM 1520 C CA . TYR A 1 202 ? -1.556 -16.514 -6.884 1.00 97.00 202 TYR A CA 1
ATOM 1521 C C . TYR A 1 202 ? -3.059 -16.701 -6.642 1.00 97.00 202 TYR A C 1
ATOM 1523 O O . TYR A 1 202 ? -3.626 -17.710 -7.070 1.00 97.00 202 TYR A O 1
ATOM 1531 N N . LEU A 1 203 ? -3.712 -15.679 -6.076 1.00 96.19 203 LEU A N 1
ATOM 1532 C CA . LEU A 1 203 ? -5.150 -15.643 -5.788 1.00 96.19 203 LEU A CA 1
ATOM 1533 C C . LEU A 1 203 ? -6.060 -15.805 -7.015 1.00 96.19 203 LEU A C 1
ATOM 1535 O O . LEU A 1 203 ? -7.211 -16.218 -6.883 1.00 96.19 203 LEU A O 1
ATOM 1539 N N . HIS A 1 204 ? -5.565 -15.539 -8.226 1.00 91.56 204 HIS A N 1
ATOM 1540 C CA . HIS A 1 204 ? -6.321 -15.834 -9.449 1.00 91.56 204 HIS A CA 1
ATOM 1541 C C . HIS A 1 204 ? -6.446 -17.337 -9.736 1.00 91.56 204 HIS A C 1
ATOM 1543 O O . HIS A 1 204 ? -7.296 -17.742 -10.529 1.00 91.56 204 HIS A O 1
ATOM 1549 N N . SER A 1 205 ? -5.588 -18.159 -9.130 1.00 90.75 205 SER A N 1
ATOM 1550 C CA . SER A 1 205 ? -5.473 -19.592 -9.418 1.00 90.75 205 SER A CA 1
ATOM 1551 C C . SER A 1 205 ? -5.624 -20.497 -8.194 1.00 90.75 205 SER A C 1
ATOM 1553 O O . SER A 1 205 ? -5.860 -21.694 -8.359 1.00 90.75 205 SER A O 1
ATOM 1555 N N . ALA A 1 206 ? -5.503 -19.946 -6.987 1.00 94.50 206 ALA A N 1
ATOM 1556 C CA . ALA A 1 206 ? -5.512 -20.683 -5.731 1.00 94.50 206 ALA A CA 1
ATOM 1557 C C . ALA A 1 206 ? -6.011 -19.807 -4.570 1.00 94.50 206 ALA A C 1
ATOM 1559 O O . ALA A 1 206 ? -6.092 -18.591 -4.688 1.00 94.50 206 ALA A O 1
ATOM 1560 N N . GLU A 1 207 ? -6.325 -20.437 -3.442 1.00 94.25 207 GLU A N 1
ATOM 1561 C CA . GLU A 1 207 ? -6.609 -19.759 -2.170 1.00 94.25 207 GLU A CA 1
ATOM 1562 C C . GLU A 1 207 ? -5.307 -19.589 -1.372 1.00 94.25 207 GLU A C 1
ATOM 1564 O O . GLU A 1 207 ? -4.375 -20.379 -1.537 1.00 94.25 207 GLU A O 1
ATOM 1569 N N . LEU A 1 208 ? -5.233 -18.611 -0.461 1.00 93.38 208 LEU A N 1
ATOM 1570 C CA . LEU A 1 208 ? -4.034 -18.372 0.370 1.00 93.38 208 LEU A CA 1
ATOM 1571 C C . LEU A 1 208 ? -3.700 -19.521 1.335 1.00 93.38 208 LEU A C 1
ATOM 1573 O O . LEU A 1 208 ? -2.635 -19.509 1.955 1.00 93.38 208 LEU A O 1
ATOM 1577 N N . ASN A 1 209 ? -4.585 -20.508 1.488 1.00 91.75 209 ASN A N 1
ATOM 1578 C CA . ASN A 1 209 ? -4.325 -21.716 2.257 1.00 91.75 209 ASN A CA 1
ATOM 1579 C C . ASN A 1 209 ? -4.395 -22.963 1.352 1.00 91.75 209 ASN A C 1
ATOM 1581 O O . ASN A 1 209 ? -5.494 -23.416 1.032 1.00 91.75 209 ASN A O 1
ATOM 1585 N N . PRO A 1 210 ? -3.251 -23.564 0.978 1.00 93.31 210 PRO A N 1
ATOM 1586 C CA . PRO A 1 210 ? -1.898 -23.265 1.454 1.00 93.31 210 PRO A CA 1
ATOM 1587 C C . PRO A 1 210 ? -1.279 -22.010 0.817 1.00 93.31 210 PRO A C 1
ATOM 1589 O O . PRO A 1 210 ? -1.575 -21.666 -0.327 1.00 93.31 210 PRO A O 1
ATOM 1592 N N . LEU A 1 211 ? -0.347 -21.381 1.544 1.00 97.00 211 LEU A N 1
ATOM 1593 C CA . LEU A 1 211 ? 0.451 -20.261 1.032 1.00 97.00 211 LEU A CA 1
ATOM 1594 C C . LEU A 1 211 ? 1.319 -20.694 -0.165 1.00 97.00 211 LEU A C 1
ATOM 1596 O O . LEU A 1 211 ? 1.768 -21.850 -0.195 1.00 97.00 211 LEU A O 1
ATOM 1600 N N . PRO A 1 212 ? 1.618 -19.772 -1.104 1.00 96.94 212 PRO A N 1
ATOM 1601 C CA . PRO A 1 212 ? 2.489 -20.049 -2.241 1.00 96.94 212 PRO A CA 1
ATOM 1602 C C . PRO A 1 212 ? 3.881 -20.506 -1.790 1.00 96.94 212 PRO A C 1
ATOM 1604 O O . PRO A 1 212 ? 4.478 -19.947 -0.868 1.00 96.94 212 PRO A O 1
ATOM 1607 N N . LYS A 1 213 ? 4.390 -21.535 -2.469 1.00 97.56 213 LYS A N 1
ATOM 1608 C CA . LYS A 1 213 ? 5.666 -22.202 -2.176 1.00 97.56 213 LYS A CA 1
ATOM 1609 C C . LYS A 1 213 ? 6.795 -21.718 -3.072 1.00 97.56 213 LYS A C 1
ATOM 1611 O O . LYS A 1 213 ? 6.538 -21.119 -4.110 1.00 97.56 213 LYS A O 1
ATOM 1616 N N . ILE A 1 214 ? 8.038 -22.023 -2.706 1.00 97.94 214 ILE A N 1
ATOM 1617 C CA . ILE A 1 214 ? 9.247 -21.603 -3.428 1.00 97.94 214 ILE A CA 1
ATOM 1618 C C . ILE A 1 214 ? 9.177 -21.772 -4.955 1.00 97.94 214 ILE A C 1
ATOM 1620 O O . ILE A 1 214 ? 9.631 -20.894 -5.683 1.00 97.94 214 ILE A O 1
ATOM 1624 N N . ASP A 1 215 ? 8.584 -22.855 -5.466 1.00 98.25 215 ASP A N 1
ATOM 1625 C CA . ASP A 1 215 ? 8.489 -23.092 -6.914 1.00 98.25 215 ASP A CA 1
ATOM 1626 C C . ASP A 1 215 ? 7.565 -22.087 -7.616 1.00 98.25 215 ASP A C 1
ATOM 1628 O O . ASP A 1 215 ? 7.852 -21.667 -8.738 1.00 98.25 215 ASP A O 1
ATOM 1632 N N . TYR A 1 216 ? 6.503 -21.639 -6.937 1.00 98.44 216 TYR A N 1
ATOM 1633 C CA . TYR A 1 216 ? 5.677 -20.532 -7.414 1.00 98.44 216 TYR A CA 1
ATOM 1634 C C . TYR A 1 216 ? 6.500 -19.245 -7.489 1.00 98.44 216 TYR A C 1
ATOM 1636 O O . TYR A 1 216 ? 6.499 -18.572 -8.517 1.00 98.44 216 TYR A O 1
ATOM 1644 N N . TRP A 1 217 ? 7.248 -18.929 -6.430 1.00 98.50 217 TRP A N 1
ATOM 1645 C CA . TRP A 1 217 ? 8.040 -17.702 -6.357 1.00 98.50 217 TRP A CA 1
ATOM 1646 C C . TRP A 1 217 ? 9.164 -17.660 -7.393 1.00 98.50 217 TRP A C 1
ATOM 1648 O O . TRP A 1 217 ? 9.355 -16.626 -8.025 1.00 98.50 217 TRP A O 1
ATOM 1658 N N . LYS A 1 218 ? 9.835 -18.786 -7.665 1.00 98.69 218 LYS A N 1
ATOM 1659 C CA . LYS A 1 218 ? 10.799 -18.898 -8.775 1.00 98.69 218 LYS A CA 1
ATOM 1660 C C . LYS A 1 218 ? 10.153 -18.556 -10.117 1.00 98.69 218 LYS A C 1
ATOM 1662 O O . LYS A 1 218 ? 10.653 -17.700 -10.843 1.00 98.69 218 LYS A O 1
ATOM 1667 N N . ALA A 1 219 ? 9.011 -19.176 -10.419 1.00 98.44 219 ALA A N 1
ATOM 1668 C CA . ALA A 1 219 ? 8.287 -18.915 -11.661 1.00 98.44 219 ALA A CA 1
ATOM 1669 C C . ALA A 1 219 ? 7.786 -17.460 -11.747 1.00 98.44 219 ALA A C 1
ATOM 1671 O O . ALA A 1 219 ? 7.810 -16.849 -12.820 1.00 98.44 219 ALA A O 1
ATOM 1672 N N . PHE A 1 220 ? 7.355 -16.886 -10.620 1.00 98.38 220 PHE A N 1
ATOM 1673 C CA . PHE A 1 220 ? 6.903 -15.502 -10.551 1.00 98.38 220 PHE A CA 1
ATOM 1674 C C . PHE A 1 220 ? 8.050 -14.513 -10.799 1.00 98.38 220 PHE A C 1
ATOM 1676 O O . PHE A 1 220 ? 7.900 -13.622 -11.633 1.00 98.38 220 PHE A O 1
ATOM 1683 N N . LEU A 1 221 ? 9.215 -14.705 -10.172 1.00 98.62 221 LEU A N 1
ATOM 1684 C CA . LEU A 1 221 ? 10.412 -13.880 -10.391 1.00 98.62 221 LEU A CA 1
ATOM 1685 C C . LEU A 1 221 ? 10.867 -13.910 -11.860 1.00 98.62 221 LEU A C 1
ATOM 1687 O O . LEU A 1 221 ? 11.165 -12.867 -12.445 1.00 98.62 221 LEU A O 1
ATOM 1691 N N . GLU A 1 222 ? 10.845 -15.080 -12.505 1.00 98.50 222 GLU A N 1
ATOM 1692 C CA . GLU A 1 222 ? 11.121 -15.204 -13.944 1.00 98.50 222 GLU A CA 1
ATOM 1693 C C . GLU A 1 222 ? 10.093 -14.450 -14.803 1.00 98.50 222 GLU A C 1
ATOM 1695 O O . GLU A 1 222 ? 10.434 -13.825 -15.813 1.00 98.50 222 GLU A O 1
ATOM 1700 N N . SER A 1 223 ? 8.813 -14.505 -14.426 1.00 98.19 223 SER A N 1
ATOM 1701 C CA . SER A 1 223 ? 7.749 -13.748 -15.090 1.00 98.19 223 SER A CA 1
ATOM 1702 C C . SER A 1 223 ? 7.944 -12.237 -14.934 1.00 98.19 223 SER A C 1
ATOM 1704 O O . SER A 1 223 ? 7.896 -11.509 -15.929 1.00 98.19 223 SER A O 1
ATOM 1706 N N . ARG A 1 224 ? 8.243 -11.773 -13.717 1.00 98.00 224 ARG A N 1
ATOM 1707 C CA . ARG A 1 224 ? 8.498 -10.364 -13.395 1.00 98.00 224 ARG A CA 1
ATOM 1708 C C . ARG A 1 224 ? 9.723 -9.821 -14.137 1.00 98.00 224 ARG A C 1
ATOM 1710 O O . ARG A 1 224 ? 9.653 -8.752 -14.736 1.00 98.00 224 ARG A O 1
ATOM 1717 N N . SER A 1 225 ? 10.797 -10.605 -14.226 1.00 98.44 225 SER A N 1
ATOM 1718 C CA . SER A 1 225 ? 12.005 -10.258 -14.992 1.00 98.44 225 SER A CA 1
ATOM 1719 C C . SER A 1 225 ? 11.708 -10.070 -16.486 1.00 98.44 225 SER A C 1
ATOM 1721 O O . SER A 1 225 ? 12.129 -9.089 -17.108 1.00 98.44 225 SER A O 1
ATOM 1723 N N . ARG A 1 226 ? 10.895 -10.962 -17.074 1.00 98.25 226 ARG A N 1
ATOM 1724 C CA . ARG A 1 226 ? 10.428 -10.810 -18.463 1.00 98.25 226 ARG A CA 1
ATOM 1725 C C . ARG A 1 226 ? 9.548 -9.576 -18.643 1.00 98.25 226 ARG A C 1
ATOM 1727 O O . ARG A 1 226 ? 9.666 -8.903 -19.665 1.00 98.25 226 ARG A O 1
ATOM 1734 N N . PHE A 1 227 ? 8.682 -9.274 -17.678 1.00 97.50 227 PHE A N 1
ATOM 1735 C CA . PHE A 1 227 ? 7.844 -8.076 -17.705 1.00 97.50 227 PHE A CA 1
ATOM 1736 C C . PHE A 1 227 ? 8.685 -6.791 -17.737 1.00 97.50 227 PHE A C 1
ATOM 1738 O O . PHE A 1 227 ? 8.510 -5.986 -18.656 1.00 97.50 227 PHE A O 1
ATOM 1745 N N . ILE A 1 228 ? 9.656 -6.647 -16.828 1.00 98.19 228 ILE A N 1
ATOM 1746 C CA . ILE A 1 228 ? 10.578 -5.497 -16.791 1.00 98.19 228 ILE A CA 1
ATOM 1747 C C . ILE A 1 228 ? 11.366 -5.388 -18.100 1.00 98.19 228 ILE A C 1
ATOM 1749 O O . ILE A 1 228 ? 11.410 -4.321 -18.715 1.00 98.19 228 ILE A O 1
ATOM 1753 N N . SER A 1 229 ? 11.914 -6.505 -18.587 1.00 98.06 229 SER A N 1
ATOM 1754 C CA . SER A 1 229 ? 12.648 -6.552 -19.858 1.00 98.06 229 SER A CA 1
ATOM 1755 C C . SER A 1 229 ? 11.790 -6.094 -21.045 1.00 98.06 229 SER A C 1
ATOM 1757 O O . SER A 1 229 ? 12.248 -5.339 -21.902 1.00 98.06 229 SER A O 1
ATOM 1759 N N . HIS A 1 230 ? 10.520 -6.501 -21.099 1.00 96.94 230 HIS A N 1
ATOM 1760 C CA . HIS A 1 230 ? 9.598 -6.075 -22.153 1.00 96.94 230 HIS A CA 1
ATOM 1761 C C . HIS A 1 230 ? 9.218 -4.593 -22.072 1.00 96.94 230 HIS A C 1
ATOM 1763 O O . HIS A 1 230 ? 9.053 -3.962 -23.122 1.00 96.94 230 HIS A O 1
ATOM 1769 N N . ALA A 1 231 ? 9.051 -4.043 -20.866 1.00 97.31 231 ALA A N 1
ATOM 1770 C CA . ALA A 1 231 ? 8.833 -2.611 -20.677 1.00 97.31 231 ALA A CA 1
ATOM 1771 C C . ALA A 1 231 ? 10.067 -1.816 -21.133 1.00 97.31 231 ALA A C 1
ATOM 1773 O O . ALA A 1 231 ? 9.936 -0.846 -21.878 1.00 97.31 231 ALA A O 1
ATOM 1774 N N . MET A 1 232 ? 11.265 -2.295 -20.783 1.00 97.75 232 MET A N 1
ATOM 1775 C CA . MET A 1 232 ? 12.539 -1.665 -21.132 1.00 97.75 232 MET A CA 1
ATOM 1776 C C . MET A 1 232 ? 12.736 -1.582 -22.642 1.00 97.75 232 MET A C 1
ATOM 1778 O O . MET A 1 232 ? 12.957 -0.487 -23.149 1.00 97.75 232 MET A O 1
ATOM 1782 N N . LEU A 1 233 ? 12.535 -2.683 -23.374 1.00 97.31 233 LEU A N 1
ATOM 1783 C CA . LEU A 1 233 ? 12.606 -2.688 -24.842 1.00 97.31 233 LEU A CA 1
ATOM 1784 C C . LEU A 1 233 ? 11.648 -1.668 -25.481 1.00 97.31 233 LEU A C 1
ATOM 1786 O O . LEU A 1 233 ? 11.987 -1.008 -26.464 1.00 97.31 233 LEU A O 1
ATOM 1790 N N . GLY A 1 234 ? 10.439 -1.531 -24.930 1.00 97.00 234 GLY A N 1
ATOM 1791 C CA . GLY A 1 234 ? 9.457 -0.572 -25.431 1.00 97.00 234 GLY A CA 1
ATOM 1792 C C . GLY A 1 234 ? 9.835 0.887 -25.158 1.00 97.00 234 GLY A C 1
ATOM 1793 O O . GLY A 1 234 ? 9.554 1.750 -25.992 1.00 97.00 234 GLY A O 1
ATOM 1794 N N . CYS A 1 235 ? 10.492 1.167 -24.032 1.00 97.25 235 CYS A N 1
ATOM 1795 C CA . CYS A 1 235 ? 11.029 2.492 -23.723 1.00 97.25 235 CYS A CA 1
ATOM 1796 C C . CYS A 1 235 ? 12.282 2.811 -24.556 1.00 97.25 235 CYS A C 1
ATOM 1798 O O . CYS A 1 235 ? 12.381 3.907 -25.103 1.00 97.25 235 CYS A O 1
ATOM 1800 N N . GLU A 1 236 ? 13.196 1.854 -24.739 1.00 97.25 236 GLU A N 1
ATOM 1801 C CA . GLU A 1 236 ? 14.398 2.010 -25.573 1.00 97.25 236 GLU A CA 1
ATOM 1802 C C . GLU A 1 236 ? 14.047 2.378 -27.018 1.00 97.25 236 GLU A C 1
ATOM 1804 O O . GLU A 1 236 ? 14.661 3.275 -27.595 1.00 97.25 236 GLU A O 1
ATOM 1809 N N . ALA A 1 237 ? 12.998 1.766 -27.578 1.00 96.19 237 ALA A N 1
ATOM 1810 C CA . ALA A 1 237 ? 12.504 2.088 -28.916 1.00 96.19 237 ALA A CA 1
ATOM 1811 C C . ALA A 1 237 ? 12.039 3.551 -29.074 1.00 96.19 237 ALA A C 1
ATOM 1813 O O . ALA A 1 237 ? 11.937 4.042 -30.198 1.00 96.19 237 ALA A O 1
ATOM 1814 N N . LYS A 1 238 ? 11.751 4.248 -27.967 1.00 94.94 238 LYS A N 1
ATOM 1815 C CA . LYS A 1 238 ? 11.268 5.638 -27.945 1.00 94.94 238 LYS A CA 1
ATOM 1816 C C . LYS A 1 238 ? 12.297 6.639 -27.427 1.00 94.94 238 LYS A C 1
ATOM 1818 O O . LYS A 1 238 ? 12.157 7.828 -27.708 1.00 94.94 238 LYS A O 1
ATOM 1823 N N . ALA A 1 239 ? 13.332 6.175 -26.726 1.00 91.69 239 ALA A N 1
ATOM 1824 C CA . ALA A 1 239 ? 14.294 7.009 -26.004 1.00 91.69 239 ALA A CA 1
ATOM 1825 C C . ALA A 1 239 ? 15.003 8.059 -26.880 1.00 91.69 239 ALA A C 1
ATOM 1827 O O . ALA A 1 239 ? 15.352 9.127 -26.393 1.00 91.69 239 ALA A O 1
ATOM 1828 N N . GLY A 1 240 ? 15.177 7.800 -28.183 1.00 89.31 240 GLY A N 1
ATOM 1829 C CA . GLY A 1 240 ? 15.769 8.769 -29.117 1.00 89.31 240 GLY A CA 1
ATOM 1830 C C . GLY A 1 240 ? 14.892 9.991 -29.427 1.00 89.31 240 GLY A C 1
ATOM 1831 O O . GLY A 1 240 ? 15.392 10.975 -29.963 1.00 89.31 240 GLY A O 1
ATOM 1832 N N . SER A 1 241 ? 13.597 9.934 -29.111 1.00 92.12 241 SER A N 1
ATOM 1833 C CA . SER A 1 241 ? 12.613 11.000 -29.361 1.00 92.12 241 SER A CA 1
ATOM 1834 C C . SER A 1 241 ? 11.865 11.455 -28.104 1.00 92.12 241 SER A C 1
ATOM 1836 O O . SER A 1 241 ? 11.009 12.330 -28.186 1.00 92.12 241 SER A O 1
ATOM 1838 N N . ASP A 1 242 ? 12.148 10.831 -26.962 1.00 93.56 242 ASP A N 1
ATOM 1839 C CA . ASP A 1 242 ? 11.377 10.956 -25.731 1.00 93.56 242 ASP A CA 1
ATOM 1840 C C . ASP A 1 242 ? 12.310 10.801 -24.523 1.00 93.56 242 ASP A C 1
ATOM 1842 O O . ASP A 1 242 ? 12.661 9.687 -24.127 1.00 93.56 242 ASP A O 1
ATOM 1846 N N . GLU A 1 243 ? 12.748 11.930 -23.962 1.00 93.56 243 GLU A N 1
ATOM 1847 C CA . GLU A 1 243 ? 13.706 11.964 -22.847 1.00 93.56 243 GLU A CA 1
ATOM 1848 C C . GLU A 1 243 ? 13.191 11.205 -21.620 1.00 93.56 243 GLU A C 1
ATOM 1850 O O . GLU A 1 243 ? 13.948 10.501 -20.951 1.00 93.56 243 GLU A O 1
ATOM 1855 N N . GLU A 1 244 ? 11.884 11.274 -21.367 1.00 94.56 244 GLU A N 1
ATOM 1856 C CA . GLU A 1 244 ? 11.241 10.575 -20.260 1.00 94.56 244 GLU A CA 1
ATOM 1857 C C . GLU A 1 244 ? 11.278 9.052 -20.459 1.00 94.56 244 GLU A C 1
ATOM 1859 O O . GLU A 1 244 ? 11.486 8.307 -19.503 1.00 94.56 244 GLU A O 1
ATOM 1864 N N . ALA A 1 245 ? 11.166 8.569 -21.704 1.00 95.69 245 ALA A N 1
ATOM 1865 C CA . ALA A 1 245 ? 11.388 7.156 -22.007 1.00 95.69 245 ALA A CA 1
ATOM 1866 C C . ALA A 1 245 ? 12.850 6.745 -21.750 1.00 95.69 245 ALA A C 1
ATOM 1868 O O . AL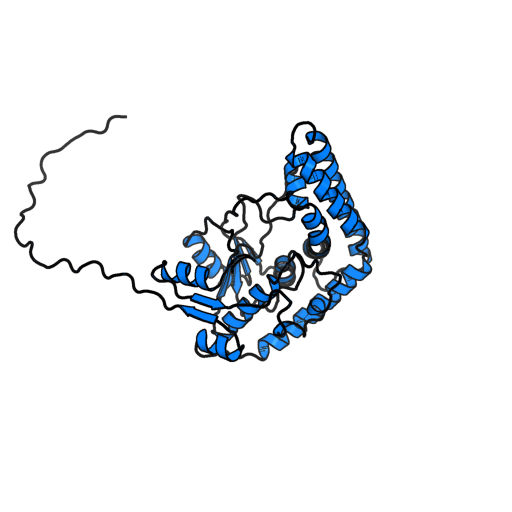A A 1 245 ? 13.095 5.639 -21.270 1.00 95.69 245 ALA A O 1
ATOM 1869 N N . GLY A 1 246 ? 13.817 7.634 -22.001 1.00 95.50 246 GLY A N 1
ATOM 1870 C CA . GLY A 1 246 ? 15.217 7.432 -21.615 1.00 95.50 246 GLY A CA 1
ATOM 1871 C C . GLY A 1 246 ? 15.409 7.324 -20.096 1.00 95.50 246 GLY A C 1
ATOM 1872 O O . GLY A 1 246 ? 16.088 6.410 -19.624 1.00 95.50 246 GLY A O 1
ATOM 1873 N N . ALA A 1 247 ? 14.762 8.198 -19.318 1.00 96.31 247 ALA A N 1
ATOM 1874 C CA . ALA A 1 247 ? 14.765 8.127 -17.854 1.00 96.31 247 ALA A CA 1
ATOM 1875 C C . ALA A 1 247 ? 14.104 6.833 -17.341 1.00 96.31 247 ALA A C 1
ATOM 1877 O O . ALA A 1 247 ? 14.647 6.161 -16.461 1.00 96.31 247 ALA A O 1
ATOM 1878 N N . ALA A 1 248 ? 12.995 6.418 -17.960 1.00 97.38 248 ALA A N 1
ATOM 1879 C CA . ALA A 1 248 ? 12.319 5.162 -17.654 1.00 97.38 248 ALA A CA 1
ATOM 1880 C C . ALA A 1 248 ? 13.220 3.936 -17.878 1.00 97.38 248 ALA A C 1
ATOM 1882 O O . ALA A 1 248 ? 13.186 3.006 -17.076 1.00 97.38 248 ALA A O 1
ATOM 1883 N N . VAL A 1 249 ? 14.066 3.927 -18.918 1.00 97.88 249 VAL A N 1
ATOM 1884 C CA . VAL A 1 249 ? 15.057 2.851 -19.129 1.00 97.88 249 VAL A CA 1
ATOM 1885 C C . VAL A 1 249 ? 16.043 2.771 -17.963 1.00 97.88 249 VAL A C 1
ATOM 1887 O O . VAL A 1 249 ? 16.347 1.674 -17.496 1.00 97.88 249 VAL A O 1
ATOM 1890 N N . SER A 1 250 ? 16.532 3.909 -17.465 1.00 97.44 250 SER A N 1
ATOM 1891 C CA . SER A 1 250 ? 17.437 3.935 -16.308 1.00 97.44 250 SER A CA 1
ATOM 1892 C C . SER A 1 250 ? 16.763 3.398 -15.042 1.00 97.44 250 SER A C 1
ATOM 1894 O O . SER A 1 250 ? 17.351 2.574 -14.343 1.00 97.44 250 SER A O 1
ATOM 1896 N N . ALA A 1 251 ? 15.512 3.788 -14.785 1.00 97.50 251 ALA A N 1
ATOM 1897 C CA . ALA A 1 251 ? 14.725 3.266 -13.668 1.00 97.50 251 ALA A CA 1
ATOM 1898 C C . ALA A 1 251 ? 14.472 1.749 -13.788 1.00 97.50 251 ALA A C 1
ATOM 1900 O O . ALA A 1 251 ? 14.674 1.003 -12.832 1.00 97.50 251 ALA A O 1
ATOM 1901 N N . LEU A 1 252 ? 14.113 1.257 -14.979 1.00 98.25 252 LEU A N 1
ATOM 1902 C CA . LEU A 1 252 ? 13.897 -0.175 -15.222 1.00 98.25 252 LEU A CA 1
ATOM 1903 C C . LEU A 1 252 ? 15.170 -1.010 -15.030 1.00 98.25 252 LEU A C 1
ATOM 1905 O O . LEU A 1 252 ? 15.084 -2.137 -14.548 1.00 98.25 252 LEU A O 1
ATOM 1909 N N . LYS A 1 253 ? 16.351 -0.464 -15.346 1.00 98.25 253 LYS A N 1
ATOM 1910 C CA . LYS A 1 253 ? 17.632 -1.117 -15.027 1.00 98.25 253 LYS A CA 1
ATOM 1911 C C . LYS A 1 253 ? 17.827 -1.259 -13.519 1.00 98.25 253 LYS A C 1
ATOM 1913 O O . LYS A 1 253 ? 18.195 -2.339 -13.070 1.00 98.25 253 LYS A O 1
ATOM 1918 N N . SER A 1 254 ? 17.510 -0.220 -12.743 1.00 97.25 254 SER A N 1
ATOM 1919 C CA . SER A 1 254 ? 17.557 -0.286 -11.276 1.00 97.25 254 SER A CA 1
ATOM 1920 C C . SER A 1 254 ? 16.610 -1.358 -10.717 1.00 97.25 254 SER A C 1
ATOM 1922 O O . SER A 1 254 ? 17.030 -2.175 -9.896 1.00 97.25 254 SER A O 1
ATOM 1924 N N . ALA A 1 255 ? 15.373 -1.431 -11.225 1.00 97.44 255 ALA A N 1
ATOM 1925 C CA . ALA A 1 255 ? 14.422 -2.485 -10.859 1.00 97.44 255 ALA A CA 1
ATOM 1926 C C . ALA A 1 255 ? 14.936 -3.888 -11.221 1.00 97.44 255 ALA A C 1
ATOM 1928 O O . ALA A 1 255 ? 14.879 -4.797 -10.400 1.00 97.44 255 ALA A O 1
ATOM 1929 N N . GLN A 1 256 ? 15.503 -4.071 -12.418 1.00 98.12 256 GLN A N 1
ATOM 1930 C CA . GLN A 1 256 ? 16.054 -5.357 -12.856 1.00 98.12 256 GLN A CA 1
ATOM 1931 C C . GLN A 1 256 ? 17.242 -5.809 -11.989 1.00 98.12 256 GLN A C 1
ATOM 1933 O O . GLN A 1 256 ? 17.359 -6.992 -11.667 1.00 98.12 256 GLN A O 1
ATOM 1938 N N . GLU A 1 257 ? 18.119 -4.879 -11.604 1.00 97.50 257 GLU A N 1
ATOM 1939 C CA . GLU A 1 257 ? 19.234 -5.146 -10.692 1.00 97.50 257 GLU A CA 1
ATOM 1940 C C . GLU A 1 257 ? 18.752 -5.510 -9.286 1.00 97.50 257 GLU A C 1
ATOM 1942 O O . GLU A 1 257 ? 19.340 -6.387 -8.652 1.00 97.50 257 GLU A O 1
ATOM 1947 N N . ALA A 1 258 ? 17.700 -4.850 -8.791 1.00 96.00 258 ALA A N 1
ATOM 1948 C CA . ALA A 1 258 ? 17.072 -5.191 -7.520 1.00 96.00 258 ALA A CA 1
ATOM 1949 C C . ALA A 1 258 ? 16.418 -6.574 -7.572 1.00 96.00 258 ALA A C 1
ATOM 1951 O O . ALA A 1 258 ? 16.728 -7.411 -6.726 1.00 96.00 258 ALA A O 1
ATOM 1952 N N . LEU A 1 259 ? 15.615 -6.848 -8.605 1.00 97.44 259 LEU A N 1
ATOM 1953 C CA . LEU A 1 259 ? 14.955 -8.134 -8.819 1.00 97.44 259 LEU A CA 1
ATOM 1954 C C . LEU A 1 259 ? 15.953 -9.295 -8.861 1.00 97.44 259 LEU A C 1
ATOM 1956 O O . LEU A 1 259 ? 15.705 -10.339 -8.268 1.00 97.44 259 LEU A O 1
ATOM 1960 N N . ALA A 1 260 ? 17.105 -9.109 -9.512 1.00 97.50 260 ALA A N 1
ATOM 1961 C CA . ALA A 1 260 ? 18.153 -10.127 -9.601 1.00 97.50 260 ALA A CA 1
ATOM 1962 C C . ALA A 1 260 ? 18.793 -10.496 -8.247 1.00 97.50 260 ALA A C 1
ATOM 1964 O O . ALA A 1 260 ? 19.532 -11.474 -8.180 1.00 97.50 260 ALA A O 1
ATOM 1965 N N . ARG A 1 261 ? 18.546 -9.713 -7.187 1.00 96.31 261 ARG A N 1
ATOM 1966 C CA . ARG A 1 261 ? 18.993 -9.989 -5.812 1.00 96.31 261 ARG A CA 1
ATOM 1967 C C . ARG A 1 261 ? 17.894 -10.591 -4.932 1.00 96.31 261 ARG A C 1
ATOM 1969 O O . ARG A 1 261 ? 18.163 -10.892 -3.771 1.00 96.31 261 ARG A O 1
ATOM 1976 N N . ILE A 1 262 ? 16.665 -10.704 -5.437 1.00 96.38 262 ILE A N 1
ATOM 1977 C CA . ILE A 1 262 ? 15.538 -11.268 -4.694 1.00 96.38 262 ILE A CA 1
ATOM 1978 C C . ILE A 1 262 ? 15.534 -12.780 -4.900 1.00 96.38 262 ILE A C 1
ATOM 1980 O O . ILE A 1 262 ? 15.286 -13.270 -6.000 1.00 96.38 262 ILE A O 1
ATOM 1984 N N . GLU A 1 263 ? 15.769 -13.516 -3.819 1.00 97.06 263 GLU A N 1
ATOM 1985 C CA . GLU A 1 263 ? 15.730 -14.976 -3.819 1.00 97.06 263 GLU A CA 1
ATOM 1986 C C . GLU A 1 263 ? 14.325 -15.488 -3.465 1.00 97.06 263 GLU A C 1
ATOM 1988 O O . GLU A 1 263 ? 13.629 -14.936 -2.609 1.00 97.06 263 GLU A O 1
ATOM 1993 N N . ALA A 1 264 ? 13.888 -16.562 -4.126 1.00 98.31 264 ALA A N 1
ATOM 1994 C CA . ALA A 1 264 ? 12.533 -17.099 -3.974 1.00 98.31 264 ALA A CA 1
ATOM 1995 C C . ALA A 1 264 ? 12.226 -17.620 -2.555 1.00 98.31 264 ALA A C 1
ATOM 1997 O O . ALA A 1 264 ? 11.080 -17.556 -2.111 1.00 98.31 264 ALA A O 1
ATOM 1998 N N . ASP A 1 265 ? 13.233 -18.142 -1.853 1.00 97.62 265 ASP A N 1
ATOM 1999 C CA . ASP A 1 265 ? 13.119 -18.601 -0.466 1.00 97.62 265 ASP A CA 1
ATOM 2000 C C . ASP A 1 265 ? 12.915 -17.431 0.506 1.00 97.62 265 ASP A C 1
ATOM 2002 O O . ASP A 1 265 ? 12.071 -17.519 1.392 1.00 97.62 265 ASP A O 1
ATOM 2006 N N . VAL A 1 266 ? 13.590 -16.299 0.283 1.00 96.31 266 VAL A N 1
ATOM 2007 C CA . VAL A 1 266 ? 13.381 -15.061 1.049 1.00 96.31 266 VAL A CA 1
ATOM 2008 C C . VAL A 1 266 ? 11.939 -14.569 0.907 1.00 96.31 266 VAL A C 1
ATOM 2010 O O . VAL A 1 266 ? 11.335 -14.149 1.896 1.00 96.31 266 VAL A O 1
ATOM 2013 N N . VAL A 1 267 ? 11.363 -14.652 -0.298 1.00 97.69 267 VAL A N 1
ATOM 2014 C CA . VAL A 1 267 ? 9.964 -14.266 -0.539 1.00 97.69 267 VAL A CA 1
ATOM 2015 C C . VAL A 1 267 ? 8.991 -15.224 0.157 1.00 97.69 267 VAL A C 1
ATOM 2017 O O . VAL A 1 267 ? 8.073 -14.761 0.839 1.00 97.69 267 VAL A O 1
ATOM 2020 N N . GLU A 1 268 ? 9.197 -16.545 0.051 1.00 97.69 268 GLU A N 1
ATOM 2021 C CA . GLU A 1 268 ? 8.376 -17.529 0.778 1.00 97.69 268 GLU A CA 1
ATOM 2022 C C . GLU A 1 268 ? 8.442 -17.293 2.294 1.00 97.69 268 GLU A C 1
ATOM 2024 O O . GLU A 1 268 ? 7.404 -17.237 2.961 1.00 97.69 268 GLU A O 1
ATOM 2029 N N . ASP A 1 269 ? 9.645 -17.101 2.836 1.00 97.12 269 ASP A N 1
ATOM 2030 C CA . ASP A 1 269 ? 9.867 -16.862 4.259 1.00 97.12 269 ASP A CA 1
ATOM 2031 C C . ASP A 1 269 ? 9.213 -15.562 4.737 1.00 97.12 269 ASP A C 1
ATOM 2033 O O . ASP A 1 269 ? 8.652 -15.522 5.840 1.00 97.12 269 ASP A O 1
ATOM 2037 N N . TYR A 1 270 ? 9.264 -14.500 3.925 1.00 97.44 270 TYR A N 1
ATOM 2038 C CA . TYR A 1 270 ? 8.585 -13.240 4.218 1.00 97.44 270 TYR A CA 1
ATOM 2039 C C . TYR A 1 270 ? 7.067 -13.434 4.269 1.00 97.44 270 TYR A C 1
ATOM 2041 O O . TYR A 1 270 ? 6.428 -13.036 5.242 1.00 97.44 270 TYR A O 1
ATOM 2049 N N . VAL A 1 271 ? 6.482 -14.096 3.269 1.00 97.69 271 VAL A N 1
ATOM 2050 C CA . VAL A 1 271 ? 5.033 -14.347 3.204 1.00 97.69 271 VAL A CA 1
ATOM 2051 C C . VAL A 1 271 ? 4.568 -15.257 4.342 1.00 97.69 271 VAL A C 1
ATOM 2053 O O . VAL A 1 271 ? 3.504 -15.034 4.926 1.00 97.69 271 VAL A O 1
ATOM 2056 N N . ALA A 1 272 ? 5.379 -16.240 4.733 1.00 97.38 272 ALA A N 1
ATOM 2057 C CA . ALA A 1 272 ? 5.110 -17.066 5.903 1.00 97.38 272 ALA A CA 1
ATOM 2058 C C . ALA A 1 272 ? 5.138 -16.250 7.209 1.00 97.38 272 ALA A C 1
ATOM 2060 O O . ALA A 1 272 ? 4.296 -16.476 8.082 1.00 97.38 272 ALA A O 1
ATOM 2061 N N . ALA A 1 273 ? 6.079 -15.309 7.353 1.00 97.44 273 ALA A N 1
ATOM 2062 C CA . ALA A 1 273 ? 6.132 -14.389 8.491 1.00 97.44 273 ALA A CA 1
ATOM 2063 C C . ALA A 1 273 ? 4.918 -13.449 8.515 1.00 97.44 273 ALA A C 1
ATOM 2065 O O . ALA A 1 273 ? 4.226 -13.374 9.527 1.00 97.44 273 ALA A O 1
ATOM 2066 N N . TRP A 1 274 ? 4.581 -12.834 7.380 1.00 97.50 274 TRP A N 1
ATOM 2067 C CA . TRP A 1 274 ? 3.385 -12.003 7.226 1.00 97.50 274 TRP A CA 1
ATOM 2068 C C . TRP A 1 274 ? 2.103 -12.758 7.617 1.00 97.50 274 TRP A C 1
ATOM 2070 O O . TRP A 1 274 ? 1.260 -12.237 8.346 1.00 97.50 274 TRP A O 1
ATOM 2080 N N . SER A 1 275 ? 1.969 -14.027 7.221 1.00 97.25 275 SER A N 1
ATOM 2081 C CA . SER A 1 275 ? 0.815 -14.838 7.615 1.00 97.25 275 SER A CA 1
ATOM 2082 C C . SER A 1 275 ? 0.741 -15.103 9.123 1.00 97.25 275 SER A C 1
ATOM 2084 O O . SER A 1 275 ? -0.369 -15.203 9.654 1.00 97.25 275 SER A O 1
ATOM 2086 N N . ARG A 1 276 ? 1.875 -15.239 9.826 1.00 97.56 276 ARG A N 1
ATOM 2087 C CA . ARG A 1 276 ? 1.892 -15.334 11.299 1.00 97.56 276 ARG A CA 1
ATOM 2088 C C . ARG A 1 276 ? 1.522 -13.999 11.936 1.00 97.56 276 ARG A C 1
ATOM 2090 O O . ARG A 1 276 ? 0.745 -13.971 12.892 1.00 97.56 276 ARG A O 1
ATOM 2097 N N . ASP A 1 277 ? 1.991 -12.905 11.350 1.00 97.81 277 ASP A N 1
ATOM 2098 C CA . ASP A 1 277 ? 1.676 -11.551 11.789 1.00 97.81 277 ASP A CA 1
ATOM 2099 C C . ASP A 1 277 ? 0.184 -11.231 11.690 1.00 97.81 277 ASP A C 1
ATOM 2101 O O . ASP A 1 277 ? -0.336 -10.541 12.561 1.00 97.81 277 ASP A O 1
ATOM 2105 N N . LEU A 1 278 ? -0.555 -11.800 10.729 1.00 97.50 278 LEU A N 1
ATOM 2106 C CA . LEU A 1 278 ? -2.022 -11.687 10.700 1.00 97.50 278 LEU A CA 1
ATOM 2107 C C . LEU A 1 278 ? -2.665 -12.225 11.992 1.00 97.50 278 LEU A C 1
ATOM 2109 O O . LEU A 1 278 ? -3.612 -11.636 12.514 1.00 97.50 278 LEU A O 1
ATOM 2113 N N . VAL A 1 279 ? -2.152 -13.330 12.541 1.00 97.19 279 VAL A N 1
ATOM 2114 C CA . VAL A 1 279 ? -2.650 -13.915 13.800 1.00 97.19 279 VAL A CA 1
ATOM 2115 C C . VAL A 1 279 ? -2.244 -13.056 14.998 1.00 97.19 279 VAL A C 1
ATOM 2117 O O . VAL A 1 279 ? -3.068 -12.804 15.888 1.00 97.19 279 VAL A O 1
ATOM 2120 N N . ALA A 1 280 ? -0.995 -12.586 15.014 1.00 97.50 280 ALA A N 1
ATOM 2121 C CA . ALA A 1 280 ? -0.489 -11.694 16.053 1.00 97.50 280 ALA A CA 1
ATOM 2122 C C . ALA A 1 280 ? -1.283 -10.381 16.090 1.00 97.50 280 ALA A C 1
ATOM 2124 O O . ALA A 1 280 ? -1.743 -9.969 17.153 1.00 97.50 280 ALA A O 1
ATOM 2125 N N . TRP A 1 281 ? -1.538 -9.781 14.926 1.00 97.38 281 TRP A N 1
ATOM 2126 C CA . TRP A 1 281 ? -2.327 -8.566 14.766 1.00 97.38 281 TRP A CA 1
ATOM 2127 C C . TRP A 1 281 ? -3.755 -8.728 15.281 1.00 97.38 281 TRP A C 1
ATOM 2129 O O . TRP A 1 281 ? -4.208 -7.922 16.088 1.00 97.38 281 TRP A O 1
ATOM 2139 N N . ARG A 1 282 ? -4.465 -9.798 14.898 1.00 96.38 282 ARG A N 1
ATOM 2140 C CA . ARG A 1 282 ? -5.822 -10.060 15.419 1.00 96.38 282 ARG A CA 1
ATOM 2141 C C . ARG A 1 282 ? -5.835 -10.192 16.935 1.00 96.38 282 ARG A C 1
ATOM 2143 O O . ARG A 1 282 ? -6.752 -9.707 17.593 1.00 96.38 282 ARG A O 1
ATOM 2150 N N . SER A 1 283 ? -4.823 -10.854 17.489 1.00 96.38 283 SER A N 1
ATOM 2151 C CA . SER A 1 283 ? -4.684 -11.010 18.937 1.00 96.38 283 SER A CA 1
ATOM 2152 C C . SER A 1 283 ? -4.443 -9.658 19.609 1.00 96.38 283 SER A C 1
ATOM 2154 O O . SER A 1 283 ? -5.127 -9.341 20.577 1.00 96.38 283 SER A O 1
ATOM 2156 N N . TYR A 1 284 ? -3.550 -8.840 19.047 1.00 95.88 284 TYR A N 1
ATOM 2157 C CA . TYR A 1 284 ? -3.267 -7.478 19.497 1.00 95.88 284 TYR A CA 1
ATOM 2158 C C . TYR A 1 284 ? -4.507 -6.578 19.437 1.00 95.88 284 TYR A C 1
ATOM 2160 O O . TYR A 1 284 ? -4.858 -5.938 20.423 1.00 95.88 284 TYR A O 1
ATOM 2168 N N . MET A 1 285 ? -5.247 -6.570 18.330 1.00 95.19 285 MET A N 1
ATOM 2169 C CA . MET A 1 285 ? -6.456 -5.750 18.205 1.00 95.19 285 MET A CA 1
ATOM 2170 C C . MET A 1 285 ? -7.513 -6.139 19.248 1.00 95.19 285 MET A C 1
ATOM 2172 O O . MET A 1 285 ? -8.157 -5.269 19.826 1.00 95.19 285 MET A O 1
ATOM 2176 N N . ARG A 1 286 ? -7.639 -7.425 19.599 1.00 94.31 286 ARG A N 1
ATOM 2177 C CA . ARG A 1 286 ? -8.583 -7.893 20.633 1.00 94.31 286 ARG A CA 1
ATOM 2178 C C . ARG A 1 286 ? -8.222 -7.481 22.062 1.00 94.31 286 ARG A C 1
ATOM 2180 O O . ARG A 1 286 ? -9.097 -7.537 22.922 1.00 94.31 286 ARG A O 1
ATOM 2187 N N . THR A 1 287 ? -6.986 -7.059 22.343 1.00 94.25 287 THR A N 1
ATOM 2188 C CA . THR A 1 287 ? -6.627 -6.550 23.682 1.00 94.25 287 THR A CA 1
ATOM 2189 C C . THR A 1 287 ? -7.110 -5.121 23.929 1.00 94.25 287 THR A C 1
ATOM 2191 O O . THR A 1 287 ? -6.973 -4.620 25.044 1.00 94.25 287 THR A O 1
ATOM 2194 N N . HIS A 1 288 ? -7.656 -4.458 22.907 1.00 92.56 288 HIS A N 1
ATOM 2195 C CA . HIS A 1 288 ? -8.055 -3.059 22.952 1.00 92.56 288 HIS A CA 1
ATOM 2196 C C . HIS A 1 288 ? -9.578 -2.926 22.957 1.00 92.56 288 HIS A C 1
ATOM 2198 O O . HIS A 1 288 ? -10.262 -3.331 22.015 1.00 92.56 288 HIS A O 1
ATOM 2204 N N . SER A 1 289 ? -10.103 -2.310 24.014 1.00 91.69 289 SER A N 1
ATOM 2205 C CA . SER A 1 289 ? -11.520 -1.958 24.123 1.00 91.69 289 SER A CA 1
ATOM 2206 C C . SER A 1 289 ? -11.748 -0.509 23.694 1.00 91.69 289 SER A C 1
ATOM 2208 O O . SER A 1 289 ? -10.878 0.328 23.954 1.00 91.69 289 SER A O 1
ATOM 2210 N N . PRO A 1 290 ? -12.914 -0.182 23.106 1.00 94.19 290 PRO A N 1
ATOM 2211 C CA . PRO A 1 290 ? -13.265 1.199 22.816 1.00 94.19 290 PRO A CA 1
ATOM 2212 C C . PRO A 1 290 ? -13.195 2.096 24.060 1.00 94.19 290 PRO A C 1
ATOM 2214 O O . PRO A 1 290 ? -13.558 1.688 25.166 1.00 94.19 290 PRO A O 1
ATOM 2217 N N . VAL A 1 291 ? -12.743 3.326 23.851 1.00 94.31 291 VAL A N 1
ATOM 2218 C CA . VAL A 1 291 ? -12.726 4.435 24.809 1.00 94.31 291 VAL A CA 1
ATOM 2219 C C . VAL A 1 291 ? -13.768 5.482 24.395 1.00 94.31 291 VAL A C 1
ATOM 2221 O O . VAL A 1 291 ? -14.453 5.318 23.388 1.00 94.31 291 VAL A O 1
ATOM 2224 N N . ASN A 1 292 ? -13.946 6.538 25.192 1.00 89.25 292 ASN A N 1
ATOM 2225 C CA . ASN A 1 292 ? -15.089 7.442 25.020 1.00 89.25 292 ASN A CA 1
ATOM 2226 C C . ASN A 1 292 ? -15.034 8.245 23.716 1.00 89.25 292 ASN A C 1
ATOM 2228 O O . ASN A 1 292 ? -16.052 8.413 23.047 1.00 89.25 292 ASN A O 1
ATOM 2232 N N . ASP A 1 293 ? -13.857 8.776 23.387 1.00 87.38 293 ASP A N 1
ATOM 2233 C CA . ASP A 1 293 ? -13.653 9.615 22.216 1.00 87.38 293 ASP A CA 1
ATOM 2234 C C . ASP A 1 293 ? -12.212 9.534 21.689 1.00 87.38 293 ASP A C 1
ATOM 2236 O O . ASP A 1 293 ? -11.344 8.840 22.225 1.00 87.38 293 ASP A O 1
ATOM 2240 N N . LEU A 1 294 ? -11.956 10.255 20.597 1.00 88.50 294 LEU A N 1
ATOM 2241 C CA . LEU A 1 294 ? -10.661 10.261 19.926 1.00 88.50 294 LEU A CA 1
ATOM 2242 C C . LEU A 1 294 ? -9.540 10.879 20.786 1.00 88.50 294 LEU A C 1
ATOM 2244 O O . LEU A 1 294 ? -8.388 10.470 20.660 1.00 88.50 294 LEU A O 1
ATOM 2248 N N . THR A 1 295 ? -9.858 11.817 21.684 1.00 88.81 295 THR A N 1
ATOM 2249 C CA . THR A 1 295 ? -8.878 12.422 22.604 1.00 88.81 295 THR A CA 1
ATOM 2250 C C . THR A 1 295 ? -8.427 11.398 23.641 1.00 88.81 295 THR A C 1
ATOM 2252 O O . THR A 1 295 ? -7.229 11.243 23.892 1.00 88.81 295 THR A O 1
ATOM 2255 N N . ASP A 1 296 ? -9.375 10.645 24.200 1.00 91.38 296 ASP A N 1
ATOM 2256 C CA . ASP A 1 296 ? -9.081 9.537 25.107 1.00 91.38 296 ASP A CA 1
ATOM 2257 C C . ASP A 1 296 ? -8.275 8.436 24.401 1.00 91.38 296 ASP A C 1
ATOM 2259 O O . ASP A 1 296 ? -7.327 7.909 24.986 1.00 91.38 296 ASP A O 1
ATOM 2263 N N . ALA A 1 297 ? -8.575 8.137 23.131 1.00 93.00 297 ALA A N 1
ATOM 2264 C CA . ALA A 1 297 ? -7.814 7.174 22.331 1.00 93.00 297 ALA A CA 1
ATOM 2265 C C . ALA A 1 297 ? -6.358 7.617 22.119 1.00 93.00 297 ALA A C 1
ATOM 2267 O O . ALA A 1 297 ? -5.434 6.823 22.301 1.00 93.00 297 ALA A O 1
ATOM 2268 N N . MET A 1 298 ? -6.126 8.895 21.804 1.00 92.25 298 MET A N 1
ATOM 2269 C CA . MET A 1 298 ? -4.769 9.441 21.701 1.00 92.25 298 MET A CA 1
ATOM 2270 C C . MET A 1 298 ? -4.003 9.321 23.015 1.00 92.25 298 MET A C 1
ATOM 2272 O O . MET A 1 298 ? -2.852 8.885 23.021 1.00 92.25 298 MET A O 1
ATOM 2276 N N . LYS A 1 299 ? -4.644 9.690 24.130 1.00 92.31 299 LYS A N 1
ATOM 2277 C CA . LYS A 1 299 ? -4.042 9.616 25.463 1.00 92.31 299 LYS A CA 1
ATOM 2278 C C . LYS A 1 299 ? -3.717 8.177 25.851 1.00 92.31 299 LYS A C 1
ATOM 2280 O O . LYS A 1 299 ? -2.634 7.927 26.373 1.00 92.31 299 LYS A O 1
ATOM 2285 N N . TYR A 1 300 ? -4.629 7.246 25.574 1.00 93.62 300 TYR A N 1
ATOM 2286 C CA . TYR A 1 300 ? -4.435 5.815 25.800 1.00 93.62 300 TYR A CA 1
ATOM 2287 C C . TYR A 1 300 ? -3.197 5.295 25.059 1.00 93.62 300 TYR A C 1
ATOM 2289 O O . TYR A 1 300 ? -2.391 4.564 25.628 1.00 93.62 300 TYR A O 1
ATOM 2297 N N . LEU A 1 301 ? -3.010 5.730 23.812 1.00 92.19 301 LEU A N 1
ATOM 2298 C CA . LEU A 1 301 ? -1.871 5.353 22.975 1.00 92.19 301 LEU A CA 1
ATOM 2299 C C . LEU A 1 301 ? -0.593 6.165 23.245 1.00 92.19 301 LEU A C 1
ATOM 2301 O O . LEU A 1 301 ? 0.420 5.921 22.592 1.00 92.19 301 LEU A O 1
ATOM 2305 N N . GLY A 1 302 ? -0.623 7.134 24.166 1.00 92.44 302 GLY A N 1
ATOM 2306 C CA . GLY A 1 302 ? 0.514 8.011 24.454 1.00 92.44 302 GLY A CA 1
ATOM 2307 C C . GLY A 1 302 ? 0.916 8.918 23.284 1.00 92.44 302 GLY A C 1
ATOM 2308 O O . GLY A 1 302 ? 2.074 9.328 23.200 1.00 92.44 302 GLY A O 1
ATOM 2309 N N . LEU A 1 303 ? -0.013 9.219 22.370 1.00 90.81 303 LEU A N 1
ATOM 2310 C CA . LEU A 1 303 ? 0.258 10.033 21.187 1.00 90.81 303 LEU A CA 1
ATOM 2311 C C . LEU A 1 303 ? 0.443 11.506 21.552 1.00 90.81 303 LEU A C 1
ATOM 2313 O O . LEU A 1 303 ? -0.333 12.076 22.322 1.00 90.81 303 LEU A O 1
ATOM 2317 N N . ARG A 1 304 ? 1.440 12.142 20.933 1.00 88.62 304 ARG A N 1
ATOM 2318 C CA . ARG A 1 304 ? 1.612 13.597 20.963 1.00 88.62 304 ARG A CA 1
ATOM 2319 C C . ARG A 1 304 ? 0.887 14.196 19.766 1.00 88.62 304 ARG A C 1
ATOM 2321 O O . ARG A 1 304 ? 1.221 13.899 18.622 1.00 88.62 304 ARG A O 1
ATOM 2328 N N . GLY A 1 305 ? -0.125 15.009 20.032 1.00 86.88 305 GLY A N 1
ATOM 2329 C CA . GLY A 1 305 ? -0.903 15.640 18.980 1.00 86.88 305 GLY A CA 1
ATOM 2330 C C . GLY A 1 305 ? -1.904 16.652 19.509 1.00 86.88 305 GLY A C 1
ATOM 2331 O O . GLY A 1 305 ? -2.078 16.804 20.720 1.00 86.88 305 GLY A O 1
ATOM 2332 N N . GLU A 1 306 ? -2.575 17.322 18.581 1.00 90.62 306 GLU A N 1
ATOM 2333 C CA . GLU A 1 306 ? -3.587 18.333 18.863 1.00 90.62 306 GLU A CA 1
ATOM 2334 C C . GLU A 1 306 ? -4.955 17.883 18.339 1.00 90.62 306 GLU A C 1
ATOM 2336 O O . GLU A 1 306 ? -5.086 17.454 17.190 1.00 90.62 306 GLU A O 1
ATOM 2341 N N . PHE A 1 307 ? -5.987 18.025 19.175 1.00 90.94 307 PHE A N 1
ATOM 2342 C CA . PHE A 1 307 ? -7.378 17.944 18.740 1.00 90.94 307 PHE A CA 1
ATOM 2343 C C . PHE A 1 307 ? -7.877 19.321 18.295 1.00 90.94 307 PHE A C 1
ATOM 2345 O O . PHE A 1 307 ? -7.883 20.280 19.068 1.00 90.94 307 PHE A O 1
ATOM 2352 N N . ILE A 1 308 ? -8.358 19.398 17.058 1.00 91.50 308 ILE A N 1
ATOM 2353 C CA . ILE A 1 308 ? -8.895 20.606 16.439 1.00 91.50 308 ILE A CA 1
ATOM 2354 C C . ILE A 1 308 ? -10.412 20.435 16.314 1.00 91.50 308 ILE A C 1
ATOM 2356 O O . ILE A 1 308 ? -10.873 19.631 15.498 1.00 91.50 308 ILE A O 1
ATOM 2360 N N . PRO A 1 309 ? -11.222 21.169 17.096 1.00 89.94 309 PRO A N 1
ATOM 2361 C CA . PRO A 1 309 ? -12.671 21.045 17.039 1.00 89.94 309 PRO A CA 1
ATOM 2362 C C . PRO A 1 309 ? -13.242 21.692 15.773 1.00 89.94 309 PRO A C 1
ATOM 2364 O O . PRO A 1 309 ? -12.742 22.709 15.287 1.00 89.94 309 PRO A O 1
ATOM 2367 N N . ALA A 1 310 ? -14.366 21.155 15.292 1.00 89.38 310 ALA A N 1
ATOM 2368 C CA . ALA A 1 310 ? -15.080 21.724 14.158 1.00 89.38 310 ALA A CA 1
ATOM 2369 C C . ALA A 1 310 ? -15.536 23.159 14.445 1.00 89.38 310 ALA A C 1
ATOM 2371 O O . ALA A 1 310 ? -16.293 23.423 15.388 1.00 89.38 310 ALA A O 1
ATOM 2372 N N . ARG A 1 311 ? -15.128 24.104 13.589 1.00 86.00 311 ARG A N 1
ATOM 2373 C CA . ARG A 1 311 ? -15.696 25.455 13.617 1.00 86.00 311 ARG A CA 1
ATOM 2374 C C . ARG A 1 311 ? -17.141 25.394 13.142 1.00 86.00 311 ARG A C 1
ATOM 2376 O O . ARG A 1 311 ? -17.428 24.881 12.060 1.00 86.00 311 ARG A O 1
ATOM 2383 N N . ARG A 1 312 ? -18.054 25.954 13.942 1.00 77.50 312 ARG A N 1
ATOM 2384 C CA . ARG A 1 312 ? -19.444 26.163 13.520 1.00 77.50 312 ARG A CA 1
ATOM 2385 C C . ARG A 1 312 ? -19.450 27.058 12.285 1.00 77.50 312 ARG A C 1
ATOM 2387 O O . ARG A 1 312 ? -18.740 28.063 12.261 1.00 77.50 312 ARG A O 1
ATOM 2394 N N . HIS A 1 313 ? -20.282 26.728 11.298 1.00 72.25 313 HIS A N 1
ATOM 2395 C CA . HIS A 1 313 ? -20.575 27.676 10.230 1.00 72.25 313 HIS A CA 1
ATOM 2396 C C . HIS A 1 313 ? -21.053 28.991 10.861 1.00 72.25 313 HIS A C 1
ATOM 2398 O O . HIS A 1 313 ? -21.888 28.945 11.777 1.00 72.25 313 HIS A O 1
ATOM 2404 N N . PRO A 1 314 ? -20.543 30.154 10.416 1.00 62.44 314 PRO A N 1
ATOM 2405 C CA . PRO A 1 314 ? -21.139 31.417 10.812 1.00 62.44 314 PRO A CA 1
ATOM 2406 C C . PRO A 1 314 ? -22.622 31.340 10.450 1.00 62.44 314 PRO A C 1
ATOM 2408 O O . PRO A 1 314 ? -22.967 31.034 9.306 1.00 62.44 314 PRO A O 1
ATOM 2411 N N . ARG A 1 315 ? -23.505 31.537 11.440 1.00 54.41 315 ARG A N 1
ATOM 2412 C CA . ARG A 1 315 ? -24.940 31.630 11.157 1.00 54.41 315 ARG A CA 1
ATOM 2413 C C . ARG A 1 315 ? -25.101 32.708 10.082 1.00 54.41 315 ARG A C 1
ATOM 2415 O O . ARG A 1 315 ? -24.539 33.792 10.271 1.00 54.41 315 ARG A O 1
ATOM 2422 N N . PRO A 1 316 ? -25.822 32.444 8.976 1.00 56.66 316 PRO A N 1
ATOM 2423 C CA . PRO A 1 316 ? -26.181 33.521 8.071 1.00 56.66 316 PRO A CA 1
ATOM 2424 C C . PRO A 1 316 ? -26.851 34.615 8.912 1.00 56.66 316 PRO A C 1
ATOM 2426 O O . PRO A 1 316 ? -27.612 34.272 9.825 1.00 56.66 316 PRO A O 1
ATOM 2429 N N . PRO A 1 317 ? -26.525 35.900 8.683 1.00 58.62 317 PRO A N 1
ATOM 2430 C CA . PRO A 1 317 ? -27.095 36.981 9.469 1.00 58.62 317 PRO A CA 1
ATOM 2431 C C . PRO A 1 317 ? -28.613 36.825 9.457 1.00 58.62 317 PRO A C 1
ATOM 2433 O O . PRO A 1 317 ? -29.210 36.665 8.388 1.00 58.62 317 PRO A O 1
ATOM 2436 N N . GLU A 1 318 ? -29.219 36.800 10.648 1.00 55.19 318 GLU A N 1
ATOM 2437 C CA . GLU A 1 318 ? -30.670 36.831 10.782 1.00 55.19 318 GLU A CA 1
ATOM 2438 C C . GLU A 1 318 ? -31.162 37.976 9.904 1.00 55.19 318 GLU A C 1
ATOM 2440 O O . GLU A 1 318 ? -30.755 39.125 10.089 1.00 55.19 318 GLU A O 1
ATOM 2445 N N . ARG A 1 319 ? -31.982 37.655 8.895 1.00 54.25 319 ARG A N 1
ATOM 2446 C CA . ARG A 1 319 ? -32.698 38.677 8.139 1.00 54.25 319 ARG A CA 1
ATOM 2447 C C . ARG A 1 319 ? -33.509 39.441 9.171 1.00 54.25 319 ARG A C 1
ATOM 2449 O O . ARG A 1 319 ? -34.519 38.933 9.655 1.00 54.25 319 ARG A O 1
ATOM 2456 N N . SER A 1 320 ? -33.029 40.620 9.551 1.00 53.34 320 SER A N 1
ATOM 2457 C CA . SER A 1 320 ? -33.748 41.516 10.435 1.00 53.34 320 SER A CA 1
ATOM 2458 C C . SER A 1 320 ? -35.096 41.774 9.777 1.00 53.34 320 SER A C 1
ATOM 2460 O O . SER A 1 320 ? -35.189 42.307 8.673 1.00 53.34 320 SER A O 1
ATOM 2462 N N . GLY A 1 321 ? -36.151 41.280 10.421 1.00 55.03 321 GLY A N 1
ATOM 2463 C CA . GLY A 1 321 ? -37.518 41.441 9.963 1.00 55.03 321 GLY A CA 1
ATOM 2464 C C . GLY A 1 321 ? -37.898 42.914 9.986 1.00 55.03 321 GLY A C 1
ATOM 2465 O O . GLY A 1 321 ? -38.414 43.391 10.989 1.00 55.03 321 GLY A O 1
ATOM 2466 N N . LYS A 1 322 ? -37.619 43.626 8.892 1.00 54.41 322 LYS A N 1
ATOM 2467 C CA . LYS A 1 322 ? -38.199 44.919 8.516 1.00 54.41 322 LYS A CA 1
ATOM 2468 C C . LYS A 1 322 ? -38.153 45.066 6.995 1.00 54.41 322 LYS A C 1
ATOM 2470 O O . LYS A 1 322 ? -37.366 45.839 6.469 1.00 54.41 322 LYS A O 1
ATOM 2475 N N . ASP A 1 323 ? -39.003 44.319 6.299 1.00 50.50 323 ASP A N 1
ATOM 2476 C CA . ASP A 1 323 ? -39.465 44.735 4.969 1.00 50.50 323 ASP A CA 1
ATOM 2477 C C . ASP A 1 323 ? -40.917 44.268 4.754 1.00 50.50 323 ASP A C 1
ATOM 2479 O O . ASP A 1 323 ? -41.260 43.513 3.848 1.00 50.50 323 ASP A O 1
ATOM 2483 N N . HIS A 1 324 ? -41.794 44.694 5.670 1.00 50.97 324 HIS A N 1
ATOM 2484 C CA . HIS A 1 324 ? -43.219 44.835 5.380 1.00 50.97 324 HIS A CA 1
ATOM 2485 C C . HIS A 1 324 ? -43.411 46.173 4.658 1.00 50.97 324 HIS A C 1
ATOM 2487 O O . HIS A 1 324 ? -43.687 47.160 5.324 1.00 50.97 324 HIS A O 1
ATOM 2493 N N . ASP A 1 325 ? -43.174 46.219 3.344 1.00 52.78 325 ASP A N 1
ATOM 2494 C CA . ASP A 1 325 ? -43.949 47.014 2.368 1.00 52.78 325 ASP A CA 1
ATOM 2495 C C . ASP A 1 325 ? -43.249 47.063 1.003 1.00 52.78 325 ASP A C 1
ATOM 2497 O O . ASP A 1 325 ? -42.749 48.093 0.554 1.00 52.78 325 ASP A O 1
ATOM 2501 N N . ARG A 1 326 ? -43.243 45.944 0.273 1.00 47.25 326 ARG A N 1
ATOM 2502 C CA . ARG A 1 326 ? -43.116 45.992 -1.190 1.00 47.25 326 ARG A CA 1
ATOM 2503 C C . ARG A 1 326 ? -44.101 45.016 -1.809 1.00 47.25 326 ARG A C 1
ATOM 2505 O O . ARG A 1 326 ? -43.860 43.814 -1.870 1.00 47.25 326 ARG A O 1
ATOM 2512 N N . ARG A 1 327 ? -45.241 45.556 -2.255 1.00 46.88 327 ARG A N 1
ATOM 2513 C CA . ARG A 1 327 ? -46.162 44.862 -3.164 1.00 46.88 327 ARG A CA 1
ATOM 2514 C C . ARG A 1 327 ? -45.363 44.311 -4.354 1.00 46.88 327 ARG A C 1
ATOM 2516 O O . ARG A 1 327 ? -44.614 45.081 -4.960 1.00 46.88 327 ARG A O 1
ATOM 2523 N N . PRO A 1 328 ? -45.533 43.035 -4.730 1.00 48.09 328 PRO A N 1
ATOM 2524 C CA . PRO A 1 328 ? -44.965 42.536 -5.972 1.00 48.09 328 PRO A CA 1
ATOM 2525 C C . PRO A 1 328 ? -45.632 43.249 -7.163 1.00 48.09 328 PRO A C 1
ATOM 2527 O O . PRO A 1 328 ? -46.857 43.423 -7.157 1.00 48.09 328 PRO A O 1
ATOM 2530 N N . PRO A 1 329 ? -44.872 43.682 -8.183 1.00 45.66 329 PRO A N 1
ATOM 2531 C CA . PRO A 1 329 ? -45.460 44.124 -9.434 1.00 45.66 329 PRO A CA 1
ATOM 2532 C C . PRO A 1 329 ? -46.128 42.948 -10.163 1.00 45.66 329 PRO A C 1
ATOM 2534 O O . PRO A 1 329 ? -45.686 41.802 -10.113 1.00 45.66 329 PRO A O 1
ATOM 2537 N N . ASN A 1 330 ? -47.239 43.288 -10.806 1.00 45.09 330 ASN A N 1
ATOM 2538 C CA . ASN A 1 330 ? -48.173 42.450 -11.549 1.00 45.09 330 ASN A CA 1
ATOM 2539 C C . ASN A 1 330 ? -47.473 41.557 -12.607 1.00 45.09 330 ASN A C 1
ATOM 2541 O O . ASN A 1 330 ? -46.706 42.091 -13.410 1.00 45.09 330 ASN A O 1
ATOM 2545 N N . PRO A 1 331 ? -47.737 40.235 -12.667 1.00 43.84 331 PRO A N 1
ATOM 2546 C CA . PRO A 1 331 ? -47.141 39.335 -13.651 1.00 43.84 331 PRO A CA 1
ATOM 2547 C C . PRO A 1 331 ? -47.899 39.412 -14.983 1.00 43.84 331 PRO A C 1
ATOM 2549 O O . PRO A 1 331 ? -48.678 38.532 -15.341 1.00 43.84 331 PRO A O 1
ATOM 2552 N N . ALA A 1 332 ? -47.672 40.483 -15.736 1.00 42.75 332 ALA A N 1
ATOM 2553 C CA . ALA A 1 332 ? -48.026 40.559 -17.146 1.00 42.75 332 ALA A CA 1
ATOM 2554 C C . ALA A 1 332 ? -46.965 41.401 -17.858 1.00 42.75 332 ALA A C 1
ATOM 2556 O O . ALA A 1 332 ? -46.758 42.545 -17.469 1.00 42.75 332 ALA A O 1
ATOM 2557 N N . GLN A 1 333 ? -46.363 40.836 -18.914 1.00 38.81 333 GLN A N 1
ATOM 2558 C CA . GLN A 1 333 ? -45.157 41.307 -19.629 1.00 38.81 333 GLN A CA 1
ATOM 2559 C C . GLN A 1 333 ? -43.890 40.859 -18.872 1.00 38.81 333 GLN A C 1
ATOM 2561 O O . GLN A 1 333 ? -43.657 41.263 -17.746 1.00 38.81 333 GLN A O 1
ATOM 2566 N N . THR A 1 334 ? -43.107 39.891 -19.354 1.00 38.47 334 THR A N 1
ATOM 2567 C CA . THR A 1 334 ? -42.331 40.000 -20.594 1.00 38.47 334 THR A CA 1
ATOM 2568 C C . THR A 1 334 ? -42.101 38.620 -21.217 1.00 38.47 334 THR A C 1
ATOM 2570 O O . THR A 1 334 ? -41.505 37.722 -20.628 1.00 38.47 334 THR A O 1
ATOM 2573 N N . GLN A 1 335 ? -42.604 38.480 -22.439 1.00 36.06 335 GLN A N 1
ATOM 2574 C CA . GLN A 1 335 ? -42.223 37.472 -23.418 1.00 36.06 335 GLN A CA 1
ATOM 2575 C C . GLN A 1 335 ? -40.801 37.731 -23.945 1.00 36.06 335 GLN A C 1
ATOM 2577 O O . GLN A 1 335 ? -40.459 38.885 -24.173 1.00 36.06 335 GLN A O 1
ATOM 2582 N N . ARG A 1 336 ? -40.111 36.636 -24.305 1.00 36.50 336 ARG A N 1
ATOM 2583 C CA . ARG A 1 336 ? -39.009 36.527 -25.288 1.00 36.50 336 ARG A CA 1
ATOM 2584 C C . ARG A 1 336 ? -37.686 37.219 -24.923 1.00 36.50 336 ARG A C 1
ATOM 2586 O O . ARG A 1 336 ? -37.640 38.429 -24.761 1.00 36.50 336 ARG A O 1
ATOM 2593 N N . LEU A 1 337 ? -36.598 36.443 -24.954 1.00 34.31 337 LEU A N 1
ATOM 2594 C CA . LEU A 1 337 ? -35.489 36.567 -25.922 1.00 34.31 337 LEU A CA 1
ATOM 2595 C C . LEU A 1 337 ? -34.249 35.810 -25.405 1.00 34.31 337 LEU A C 1
ATOM 2597 O O . LEU A 1 337 ? -33.500 36.337 -24.594 1.00 34.31 337 LEU A O 1
ATOM 2601 N N . CYS A 1 338 ? -34.016 34.611 -25.939 1.00 29.12 338 CYS A N 1
ATOM 2602 C CA . CYS A 1 338 ? -32.674 34.077 -26.186 1.00 29.12 338 CYS A CA 1
ATOM 2603 C C . CYS A 1 338 ? -32.715 33.452 -27.591 1.00 29.12 338 CYS A C 1
ATOM 2605 O O . CYS A 1 338 ? -33.454 32.481 -27.777 1.00 29.12 338 CYS A O 1
ATOM 2607 N N . PRO A 1 339 ? -32.040 34.044 -28.589 1.00 47.84 339 PRO A N 1
ATOM 2608 C CA . PRO A 1 339 ? -31.702 33.370 -29.832 1.00 47.84 339 PRO A CA 1
ATOM 2609 C C . PRO A 1 339 ? -30.421 32.534 -29.669 1.00 47.84 339 PRO A C 1
ATOM 2611 O O . PRO A 1 339 ? -29.535 32.935 -28.919 1.00 47.84 339 PRO A O 1
ATOM 2614 N N . GLU A 1 340 ? -30.446 31.398 -30.373 1.00 41.41 340 GLU A N 1
ATOM 2615 C CA . GLU A 1 340 ? -29.386 30.483 -30.858 1.00 41.41 340 GLU A CA 1
ATOM 2616 C C . GLU A 1 340 ? -28.045 30.376 -30.118 1.00 41.41 340 GLU A C 1
ATOM 2618 O O . GLU A 1 340 ? -27.268 31.357 -30.087 1.00 41.41 340 GLU A O 1
#